Protein 6TRK (pdb70)

Secondary structure (DSSP, 8-state):
-HHHHHHHHHHHHHHHHHHHHHHTTTTS-HHHHHHHHHHHHHHHHHHHHHHHHHH-GGGHHHHHHHHHHHHHHHHHS-GGGHHHHHHHHHHHHHHHHHT-S--SPPP-/-PPPPHHHHHHHHHHHHHHHHHHTTTTS-GGGHHHHHHHHHHHHHHHHHHHHHHH-GGGHHHHHHHHHHHHHHHHTS-GGGHHHHHHHHHHHHHHHHHT-S--SPP-

Sequence (215 aa):
GKATTEEQKLIEDVNASFRAAMMATTAANVPPADKYKTFEAAFTTVSYKRNLADAVSKAPQLVPKLDEVYYNAAYYNAADHAAPEDKYEAFVLHFSEALRRIIIAGTPEVHAVKPGKATTEEEQKKLIEDVNASFRAAMMATTANVPPADKYKTFEAAFTVSYKRRNLADAVSKAPQLVPKKLDEVYNAAYNAADHAAPEDKYEAFVLHFSEALRIIIAGTPEVHAVK

Structure (mmCIF, N/CA/C/O backbone):
data_6TRK
#
_entry.id   6TRK
#
_cell.length_a   47.825
_cell.length_b   73.515
_cell.length_c   76.124
_cell.angle_alpha   90.000
_cell.angle_beta   90.000
_cell.angle_gamma   90.000
#
_symmetry.space_group_name_H-M   'P 2 21 21'
#
loop_
_entity.id
_entity.type
_entity.pdbx_description
1 polymer 'Pollen allergen Phl p 6'
2 non-polymer 'ZINC ION'
3 water water
#
loop_
_atom_site.group_PDB
_atom_site.id
_atom_site.type_symbol
_atom_site.label_atom_id
_atom_site.label_alt_id
_atom_site.label_comp_id
_atom_site.label_asym_id
_atom_site.label_entity_id
_atom_site.label_seq_id
_atom_site.pdbx_PDB_ins_code
_atom_site.Cartn_x
_atom_site.Cartn_y
_atom_site.Cartn_z
_atom_site.occupancy
_atom_site.B_iso_or_equiv
_atom_site.auth_seq_id
_atom_site.auth_comp_id
_atom_site.auth_asym_id
_atom_site.auth_atom_id
_atom_site.pdbx_PDB_model_num
ATOM 1 N N . GLY A 1 1 ? 38.92738 92.65669 16.43174 1.000 38.84335 2 GLY A N 1
ATOM 2 C CA . GLY A 1 1 ? 40.22539 92.09027 16.11849 1.000 47.94665 2 GLY A CA 1
ATOM 3 C C . GLY A 1 1 ? 40.17171 90.57719 16.08076 1.000 85.34982 2 GLY A C 1
ATOM 4 O O . GLY A 1 1 ? 39.13438 90.00190 15.77920 1.000 36.82713 2 GLY A O 1
ATOM 7 N N . LYS A 1 2 ? 41.28750 89.92512 16.41132 1.000 37.07541 3 LYS A N 1
ATOM 8 C CA . LYS A 1 2 ? 41.34082 88.46947 16.31077 1.000 40.44197 3 LYS A CA 1
ATOM 9 C C . LYS A 1 2 ? 40.39259 87.80427 17.30157 1.000 28.57819 3 LYS A C 1
ATOM 10 O O . LYS A 1 2 ? 39.77840 86.77216 16.98491 1.000 33.38881 3 LYS A O 1
ATOM 29 N N . ALA A 1 3 ? 40.23997 88.37881 18.49772 1.000 25.11721 4 ALA A N 1
ATOM 30 C CA . ALA A 1 3 ? 39.39594 87.74496 19.51285 1.000 34.87832 4 ALA A CA 1
ATOM 31 C C . ALA A 1 3 ? 37.93130 87.72166 19.08430 1.000 48.12523 4 ALA A C 1
ATOM 32 O O . ALA A 1 3 ? 37.28012 86.67178 19.11817 1.000 34.69014 4 ALA A O 1
ATOM 39 N N . THR A 1 4 ? 37.39060 88.86993 18.66966 1.000 30.41133 5 THR A N 1
ATOM 40 C CA . THR A 1 4 ? 35.99526 88.90881 18.23024 1.000 27.00967 5 THR A CA 1
ATOM 41 C C . THR A 1 4 ? 35.76388 88.02773 16.99506 1.000 32.70874 5 THR A C 1
ATOM 42 O O . THR A 1 4 ? 34.68271 87.45035 16.83759 1.000 33.90753 5 THR A O 1
ATOM 53 N N . THR A 1 5 ? 36.74360 87.93290 16.09496 1.000 29.28923 6 THR A N 1
ATOM 54 C CA . THR A 1 5 ? 36.57788 87.04522 14.94977 1.000 23.25031 6 THR A CA 1
ATOM 55 C C . THR A 1 5 ? 36.49973 85.59143 15.40640 1.000 30.49688 6 THR A C 1
ATOM 56 O O . THR A 1 5 ? 35.71439 84.79851 14.86363 1.000 27.28462 6 THR A O 1
ATOM 67 N N . GLU A 1 6 ? 37.30892 85.21672 16.39623 1.000 25.92830 7 GLU A N 1
ATOM 68 C CA . GLU A 1 6 ? 37.25348 83.84118 16.88705 1.000 26.24847 7 GLU A CA 1
ATOM 69 C C . GLU A 1 6 ? 35.94560 83.58151 17.64329 1.000 22.69549 7 GLU A C 1
ATOM 70 O O . GLU A 1 6 ? 35.33234 82.51088 17.47353 1.000 23.35908 7 GLU A O 1
ATOM 82 N N . GLU A 1 7 ? 35.50296 84.53948 18.46638 1.000 23.67615 8 GLU A N 1
ATOM 83 C CA . GLU A 1 7 ? 34.21842 84.39699 19.15012 1.000 22.36838 8 GLU A CA 1
ATOM 84 C C . GLU A 1 7 ? 33.08264 84.20108 18.14832 1.000 25.13882 8 GLU A C 1
ATOM 85 O O . GLU A 1 7 ? 32.20912 83.35386 18.34935 1.000 21.87554 8 GLU A O 1
ATOM 97 N N . GLN A 1 8 ? 33.06846 84.97564 17.06744 1.000 22.37986 9 GLN A N 1
ATOM 98 C CA . GLN A 1 8 ? 31.98082 84.84691 16.09591 1.000 19.50028 9 GLN A CA 1
ATOM 99 C C . GLN A 1 8 ? 31.97474 83.47099 15.43674 1.000 18.49960 9 GLN A C 1
ATOM 100 O O . GLN A 1 8 ? 30.89680 82.89129 15.20471 1.000 22.79631 9 GLN A O 1
ATOM 114 N N . LYS A 1 9 ? 33.15874 82.94399 15.09152 1.000 21.37490 10 LYS A N 1
ATOM 115 C CA . LYS A 1 9 ? 33.23321 81.59941 14.53911 1.000 20.87106 10 LYS A CA 1
ATOM 116 C C . LYS A 1 9 ? 32.68498 80.55666 15.51088 1.000 20.43059 10 LYS A C 1
ATOM 117 O O . LYS A 1 9 ? 31.97990 79.63123 15.10734 1.000 22.33711 10 LYS A O 1
ATOM 136 N N . LEU A 1 10 ? 33.03913 80.66972 16.78683 1.000 18.75175 11 LEU A N 1
ATOM 137 C CA . LEU A 1 10 ? 32.53335 79.70721 17.76688 1.000 18.08629 11 LEU A CA 1
ATOM 138 C C . LEU A 1 10 ? 31.02345 79.82676 17.92402 1.000 18.39560 11 LEU A C 1
ATOM 139 O O . LEU A 1 10 ? 30.31797 78.80532 18.00547 1.000 16.42362 11 LEU A O 1
ATOM 155 N N . ILE A 1 11 ? 30.49688 81.05617 17.96254 1.000 17.48525 12 ILE A N 1
ATOM 156 C CA . ILE A 1 11 ? 29.03989 81.22889 18.05484 1.000 15.04091 12 ILE A CA 1
ATOM 157 C C . ILE A 1 11 ? 28.36356 80.59165 16.85341 1.000 17.90424 12 ILE A C 1
ATOM 158 O O . ILE A 1 11 ? 27.34350 79.90643 16.98814 1.000 16.58663 12 ILE A O 1
ATOM 174 N N . GLU A 1 12 ? 28.95127 80.75126 15.66726 1.000 16.04923 13 GLU A N 1
ATOM 175 C CA . GLU A 1 12 ? 28.38368 80.11733 14.48395 1.000 13.84765 13 GLU A CA 1
ATOM 176 C C . GLU A 1 12 ? 28.42138 78.58857 14.58162 1.000 15.71774 13 GLU A C 1
ATOM 177 O O . GLU A 1 12 ? 27.45009 77.92346 14.21158 1.000 17.44020 13 GLU A O 1
ATOM 189 N N . ASP A 1 13 ? 29.53119 78.01671 15.05574 1.000 15.56475 14 ASP A N 1
ATOM 190 C CA . ASP A 1 13 ? 29.60606 76.55894 15.20859 1.000 15.43014 14 ASP A CA 1
ATOM 191 C C . ASP A 1 13 ? 28.60898 76.04773 16.24121 1.000 14.73798 14 ASP A C 1
ATOM 192 O O . ASP A 1 13 ? 27.99339 74.98769 16.05463 1.000 13.71923 14 ASP A O 1
ATOM 201 N N . VAL A 1 14 ? 28.43797 76.77460 17.34191 1.000 17.06120 15 VAL A N 1
ATOM 202 C CA . VAL A 1 14 ? 27.42909 76.37226 18.33187 1.000 11.96733 15 VAL A CA 1
ATOM 203 C C . VAL A 1 14 ? 26.04143 76.34966 17.71571 1.000 13.01737 15 VAL A C 1
ATOM 204 O O . VAL A 1 14 ? 25.25442 75.41779 17.92742 1.000 12.55537 15 VAL A O 1
ATOM 217 N N . ASN A 1 15 ? 25.71950 77.36250 16.90868 1.000 12.47019 16 ASN A N 1
ATOM 218 C CA . ASN A 1 15 ? 24.39828 77.42072 16.29178 1.000 11.22102 16 ASN A CA 1
ATOM 219 C C . ASN A 1 15 ? 24.18557 76.29738 15.28432 1.000 13.11736 16 ASN A C 1
ATOM 220 O O . ASN A 1 15 ? 23.12312 75.67898 15.26338 1.000 13.57019 16 ASN A O 1
ATOM 231 N N . ALA A 1 16 ? 25.19267 75.99071 14.48908 1.000 14.15861 17 ALA A N 1
ATOM 232 C CA . ALA A 1 16 ? 25.06906 74.92665 13.50468 1.000 16.88522 17 ALA A CA 1
ATOM 233 C C . ALA A 1 16 ? 24.86746 73.56962 14.17449 1.000 15.20118 17 ALA A C 1
ATOM 234 O O . ALA A 1 16 ? 24.04664 72.77088 13.71766 1.000 14.05066 17 ALA A O 1
ATOM 241 N N . SER A 1 17 ? 25.60750 73.29991 15.25658 1.000 14.89263 18 SER A N 1
ATOM 242 C CA . SER A 1 17 ? 25.40621 72.03472 15.98429 1.000 12.13518 18 SER A CA 1
ATOM 243 C C . SER A 1 17 ? 24.03078 71.97492 16.63351 1.000 12.78484 18 SER A C 1
ATOM 244 O O . SER A 1 17 ? 23.38794 70.91335 16.67056 1.000 13.55887 18 SER A O 1
ATOM 252 N N . PHE A 1 18 ? 23.57550 73.12103 17.1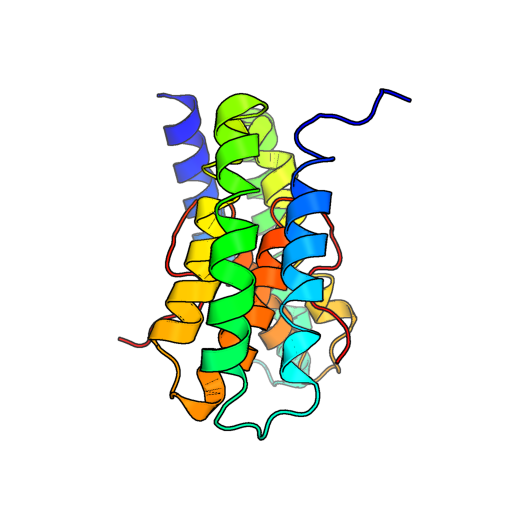8817 1.000 12.54369 19 PHE A N 1
ATOM 253 C CA . PHE A 1 18 ? 22.22495 73.20398 17.73890 1.000 13.39863 19 PHE A CA 1
ATOM 254 C C . PHE A 1 18 ? 21.16828 72.89424 16.67311 1.000 11.97133 19 PHE A C 1
ATOM 255 O O . PHE A 1 18 ? 20.23449 72.13393 16.92087 1.000 12.66558 19 PHE A O 1
ATOM 272 N N . ARG A 1 19 ? 21.31625 73.43507 15.47163 1.000 11.93654 20 ARG A N 1
ATOM 273 C CA . ARG A 1 19 ? 20.35720 73.12165 14.40773 1.000 11.49602 20 ARG A CA 1
ATOM 274 C C . ARG A 1 19 ? 20.39744 71.63871 14.03899 1.000 12.06050 20 ARG A C 1
ATOM 275 O O . ARG A 1 19 ? 19.35655 71.02337 13.78106 1.000 14.08482 20 ARG A O 1
ATOM 296 N N . ALA A 1 20 ? 21.59335 71.04598 14.01674 1.000 12.83588 21 ALA A N 1
ATOM 297 C CA . ALA A 1 20 ? 21.70030 69.59820 13.76138 1.000 13.77649 21 ALA A CA 1
ATOM 298 C C . ALA A 1 20 ? 21.01866 68.79310 14.86198 1.000 15.98995 21 ALA A C 1
ATOM 299 O O . ALA A 1 20 ? 20.33038 67.81570 14.59621 1.000 13.28673 21 ALA A O 1
ATOM 306 N N . ALA A 1 21 ? 21.14347 69.21229 16.11598 1.000 12.27789 22 ALA A N 1
ATOM 307 C CA . ALA A 1 21 ? 20.41545 68.49598 17.15917 1.000 11.80503 22 ALA A CA 1
ATOM 308 C C . ALA A 1 21 ? 18.90516 68.59698 16.98554 1.000 13.83217 22 ALA A C 1
ATOM 309 O O . ALA A 1 21 ? 18.16737 67.62166 17.21495 1.000 15.03824 22 ALA A O 1
ATOM 316 N N A MET A 1 22 ? 18.41109 69.76985 16.60158 0.540 13.32877 23 MET A N 1
ATOM 317 N N B MET A 1 22 ? 18.41125 69.77179 16.59499 0.460 12.77527 23 MET A N 1
ATOM 318 C CA A MET A 1 22 ? 16.98060 69.89146 16.34204 0.540 13.31221 23 MET A CA 1
ATOM 319 C CA B MET A 1 22 ? 16.97932 69.90127 16.34348 0.460 12.87536 23 MET A CA 1
ATOM 320 C C A MET A 1 22 ? 16.54266 68.93196 15.24245 0.540 17.85795 23 MET A C 1
ATOM 321 C C B MET A 1 22 ? 16.52711 68.97181 15.22150 0.460 15.12815 23 MET A C 1
ATOM 322 O O A MET A 1 22 ? 15.46799 68.32677 15.32406 0.540 14.09777 23 MET A O 1
ATOM 323 O O B MET A 1 22 ? 15.41450 68.43292 15.26778 0.460 18.24473 23 MET A O 1
ATOM 350 N N . ALA A 1 23 ? 17.37890 68.76284 14.21583 1.000 14.59536 24 ALA A N 1
ATOM 351 C CA . ALA A 1 23 ? 17.00736 67.88625 13.09793 1.000 16.13135 24 ALA A CA 1
ATOM 352 C C . ALA A 1 23 ? 16.76815 66.44623 13.54424 1.000 17.33152 24 ALA A C 1
ATOM 353 O O . ALA A 1 23 ? 15.98740 65.72765 12.91247 1.000 16.36505 24 ALA A O 1
ATOM 361 N N . THR A 1 24 ? 17.39231 66.01879 14.64543 1.000 15.25260 25 THR A N 1
ATOM 362 C CA . THR A 1 24 ? 17.20977 64.64094 15.08437 1.000 16.21613 25 THR A CA 1
ATOM 363 C C . THR A 1 24 ? 15.81051 64.36120 15.61956 1.000 21.14171 25 THR A C 1
ATOM 364 O O . THR A 1 24 ? 15.45652 63.18616 15.79331 1.000 18.32105 25 THR A O 1
ATOM 375 N N . THR A 1 25 ? 14.99463 65.38242 15.87231 1.000 14.96455 26 THR A N 1
ATOM 376 C CA . THR A 1 25 ? 13.63235 65.19597 16.32702 1.000 16.43979 26 THR A CA 1
ATOM 377 C C . THR A 1 25 ? 12.61396 65.06409 15.18565 1.000 18.33298 26 THR A C 1
ATOM 378 O O . THR A 1 25 ? 11.42040 64.90939 15.46821 1.000 22.97318 26 THR A O 1
ATOM 389 N N A ALA A 1 26 ? 13.01081 65.03139 13.91202 0.580 28.81863 27 ALA A N 1
ATOM 390 N N B ALA A 1 26 ? 13.08337 65.21119 13.94426 0.420 10.33205 27 ALA A N 1
ATOM 391 C CA A ALA A 1 26 ? 12.04422 65.20496 12.81704 0.580 22.27213 27 ALA A CA 1
ATOM 392 C CA B ALA A 1 26 ? 12.35632 64.89544 12.73180 0.420 65.52070 27 ALA A CA 1
ATOM 393 C C A ALA A 1 26 ? 10.87964 64.19413 12.82682 0.580 24.08150 27 ALA A C 1
ATOM 394 C C B ALA A 1 26 ? 12.21902 63.38478 12.62924 0.420 13.51468 27 ALA A C 1
ATOM 395 O O A ALA A 1 26 ? 9.74375 64.54296 12.49486 0.580 25.02573 27 ALA A O 1
ATOM 396 O O B ALA A 1 26 ? 13.12828 62.65353 12.23196 0.420 52.73073 27 ALA A O 1
ATOM 408 N N . ASN A 1 27 ? 11.12759 62.96049 13.20599 1.000 29.98019 28 ASN A N 1
ATOM 409 C CA . ASN A 1 27 ? 10.23507 61.82712 12.92924 1.000 29.24219 28 ASN A CA 1
ATOM 410 C C . ASN A 1 27 ? 10.18566 61.07033 14.24966 1.000 27.09579 28 ASN A C 1
ATOM 411 O O . ASN A 1 27 ? 9.94936 59.85970 14.28773 1.000 28.58172 28 ASN A O 1
ATOM 421 N N . VAL A 1 28 ? 10.36714 61.81301 15.33268 1.000 20.08460 29 VAL A N 1
ATOM 422 C CA . VAL A 1 28 ? 10.33261 61.32324 16.70124 1.000 32.22785 29 VAL A CA 1
ATOM 423 C C . VAL A 1 28 ? 8.98079 61.72716 17.25961 1.000 17.78785 29 VAL A C 1
ATOM 424 O O . VAL A 1 28 ? 8.56188 62.88130 17.05846 1.000 18.80292 29 VAL A O 1
ATOM 437 N N . PRO A 1 29 ? 8.28870 60.83733 17.98120 1.000 20.40499 30 PRO A N 1
ATOM 438 C CA . PRO A 1 29 ? 7.02933 61.23485 18.61147 1.000 24.75351 30 PRO A CA 1
ATOM 439 C C . PRO A 1 29 ? 7.23255 62.39957 19.55861 1.000 25.48992 30 PRO A C 1
ATOM 440 O O . PRO A 1 29 ? 8.29804 62.53991 20.18952 1.000 21.54704 30 PRO A O 1
ATOM 451 N N . PRO A 1 30 ? 6.21730 63.25033 19.71265 1.000 21.42861 31 PRO A N 1
ATOM 452 C CA . PRO A 1 30 ? 6.36211 64.42824 20.57986 1.000 21.75657 31 PRO A CA 1
ATOM 453 C C . PRO A 1 30 ? 6.92143 64.13240 21.96292 1.000 23.06193 31 PRO A C 1
ATOM 454 O O . PRO A 1 30 ? 7.76276 64.90057 22.46889 1.000 23.31040 31 PRO A O 1
ATOM 465 N N . ALA A 1 31 ? 6.50771 63.03384 22.58569 1.000 21.81395 32 ALA A N 1
ATOM 466 C CA . ALA A 1 31 ? 6.96073 62.78867 23.95185 1.000 18.42097 32 ALA A CA 1
ATOM 467 C C . ALA A 1 31 ? 8.43284 62.39854 24.02291 1.000 23.37787 32 ALA A C 1
ATOM 468 O O . ALA A 1 31 ? 9.01329 62.41223 25.12148 1.000 22.47658 32 ALA A O 1
ATOM 475 N N . ASP A 1 32 ? 9.04054 62.02238 22.89490 1.000 18.32436 33 ASP A N 1
ATOM 476 C CA . ASP A 1 32 ? 10.44478 61.64160 22.88098 1.000 18.36722 33 ASP A CA 1
ATOM 477 C C . ASP A 1 32 ? 11.34627 62.71721 22.30419 1.000 18.77498 33 ASP A C 1
ATOM 478 O O . ASP A 1 32 ? 12.56721 62.55806 22.33614 1.000 18.17631 33 ASP A O 1
ATOM 487 N N . LYS A 1 33 ? 10.78901 63.82923 21.81056 1.000 17.03094 34 LYS A N 1
ATOM 488 C CA . LYS A 1 33 ? 11.62201 64.81901 21.12978 1.000 17.50769 34 LYS A CA 1
ATOM 489 C C . LYS A 1 33 ? 12.66672 65.43416 22.05904 1.000 17.03758 34 LYS A C 1
ATOM 490 O O . LYS A 1 33 ? 13.83895 65.58200 21.68597 1.000 16.50928 34 LYS A O 1
ATOM 509 N N . TYR A 1 34 ? 12.27099 65.83007 23.27273 1.000 16.90247 35 TYR A N 1
ATOM 510 C CA . TYR A 1 34 ? 13.24702 66.52990 24.09642 1.000 15.49955 35 TYR A CA 1
ATOM 511 C C . TYR A 1 34 ? 14.42291 65.62743 24.46685 1.000 15.65781 35 TYR A C 1
ATOM 512 O O . TYR A 1 34 ? 15.58923 66.06279 24.40232 1.000 14.65059 35 TYR A O 1
ATOM 530 N N . LYS A 1 35 ? 14.14430 64.37523 24.86266 1.000 15.50656 36 LYS A N 1
ATOM 531 C CA . LYS A 1 35 ? 15.21800 63.46017 25.24101 1.000 17.93412 36 LYS A CA 1
ATOM 532 C C . LYS A 1 35 ? 16.14538 63.17732 24.07100 1.000 18.10100 36 LYS A C 1
ATOM 533 O O . LYS A 1 35 ? 17.36576 63.08221 24.24897 1.000 15.33565 36 LYS A O 1
ATOM 552 N N . THR A 1 36 ? 15.57776 63.04257 22.86183 1.000 16.30444 37 THR A N 1
ATOM 553 C CA . THR A 1 36 ? 16.37500 62.81992 21.66030 1.000 14.74705 37 THR A CA 1
ATOM 554 C C . THR A 1 36 ? 17.23937 64.03156 21.34618 1.000 14.82387 37 THR A C 1
ATOM 555 O O . THR A 1 36 ? 18.45267 63.90864 21.10547 1.000 13.19899 37 THR A O 1
ATOM 567 N N . PHE A 1 37 ? 16.62963 65.21783 21.35822 1.000 14.77885 38 PHE A N 1
ATOM 568 C CA . PHE A 1 37 ? 17.36901 66.44858 21.09699 1.000 13.81587 38 PHE A CA 1
ATOM 569 C C . PHE A 1 37 ? 18.50332 66.62868 22.10432 1.000 11.32073 38 PHE A C 1
ATOM 570 O O . PHE A 1 37 ? 19.64658 66.95334 21.74709 1.000 13.92887 38 PHE A O 1
ATOM 587 N N . GLU A 1 38 ? 18.18932 66.43750 23.38036 1.000 12.98061 39 GLU A N 1
ATOM 588 C CA . GLU A 1 38 ? 19.15697 66.70530 24.42515 1.000 16.15369 39 GLU A CA 1
ATOM 589 C C . GLU A 1 38 ? 20.36568 65.78801 24.31513 1.000 14.10063 39 GLU A C 1
ATOM 590 O O . GLU A 1 38 ? 21.50741 66.22701 24.51963 1.000 15.31993 39 GLU A O 1
ATOM 602 N N . ALA A 1 39 ? 20.14300 64.51581 23.98061 1.000 14.96568 40 ALA A N 1
ATOM 603 C CA . ALA A 1 39 ? 21.25670 63.59209 23.80203 1.000 16.98951 40 ALA A CA 1
ATOM 604 C C . ALA A 1 39 ? 22.13449 63.98701 22.62463 1.000 18.69506 40 ALA A C 1
ATOM 605 O O . ALA A 1 39 ? 23.36607 63.88959 22.70020 1.000 18.64635 40 ALA A O 1
ATOM 612 N N . ALA A 1 40 ? 21.52671 64.43628 21.53763 1.000 17.15648 41 ALA A N 1
ATOM 613 C CA . ALA A 1 40 ? 22.31479 64.87188 20.39790 1.000 13.83934 41 ALA A CA 1
ATOM 614 C C . ALA A 1 40 ? 23.00663 66.19238 20.68368 1.000 16.15630 41 ALA A C 1
ATOM 615 O O . ALA A 1 40 ? 24.17599 66.39134 20.31258 1.000 15.03217 41 ALA A O 1
ATOM 622 N N . PHE A 1 41 ? 22.30403 67.10429 21.35923 1.000 12.09038 42 PHE A N 1
ATOM 623 C CA . PHE A 1 41 ? 22.83218 68.41945 21.64238 1.000 13.45704 42 PHE A CA 1
ATOM 624 C C . PHE A 1 41 ? 24.03615 68.33959 22.55776 1.000 13.43952 42 PHE A C 1
ATOM 625 O O . PHE A 1 41 ? 25.03335 69.02934 22.34503 1.000 14.47607 42 PHE A O 1
ATOM 642 N N A THR A 1 42 ? 23.98123 67.48486 23.58338 0.510 13.08163 43 THR A N 1
ATOM 643 N N B THR A 1 42 ? 23.96090 67.49200 23.58450 0.490 12.99855 43 THR A N 1
ATOM 644 C CA A THR A 1 42 ? 25.06067 67.50714 24.57888 0.510 10.04832 43 THR A CA 1
ATOM 645 C CA B THR A 1 42 ? 25.03872 67.44641 24.57001 0.490 24.44537 43 THR A CA 1
ATOM 646 C C A THR A 1 42 ? 26.39114 67.04264 23.97968 0.510 5.32677 43 THR A C 1
ATOM 647 C C B THR A 1 42 ? 26.36979 67.08143 23.93064 0.490 40.37984 43 THR A C 1
ATOM 648 O O A THR A 1 42 ? 27.44523 67.57865 24.33740 0.510 29.10148 43 THR A O 1
ATOM 649 O O B THR A 1 42 ? 27.39842 67.70221 24.23210 0.490 11.41964 43 THR A O 1
ATOM 670 N N . VAL A 1 43 ? 26.36563 66.07879 23.04902 1.000 14.01414 44 VAL A N 1
ATOM 671 C CA . VAL A 1 43 ? 27.61149 65.60669 22.42927 1.000 17.26025 44 VAL A CA 1
ATOM 672 C C . VAL A 1 43 ? 28.29771 66.73636 21.67289 1.000 17.85821 44 VAL A C 1
ATOM 673 O O . VAL A 1 43 ? 29.48300 66.99850 21.85359 1.000 17.11767 44 VAL A O 1
ATOM 687 N N . SER A 1 44 ? 27.57110 67.38485 20.76271 1.000 15.07134 45 SER A N 1
ATOM 688 C CA . SER A 1 44 ? 28.22989 68.37890 19.92941 1.000 13.37424 45 SER A CA 1
ATOM 689 C C . SER A 1 44 ? 28.51121 69.67947 20.67820 1.000 17.98119 45 SER A C 1
ATOM 690 O O . SER A 1 44 ? 29.54992 70.31089 20.43499 1.000 16.56490 45 SER A O 1
ATOM 698 N N . TYR A 1 45 ? 27.63365 70.06524 21.62127 1.000 13.34044 46 TYR A N 1
ATOM 699 C CA . TYR A 1 45 ? 27.86374 71.28590 22.37704 1.000 16.59604 46 TYR A CA 1
ATOM 700 C C . TYR A 1 45 ? 29.13169 71.17552 23.21327 1.000 17.12142 46 TYR A C 1
ATOM 701 O O . TYR A 1 45 ? 29.92278 72.11862 23.26831 1.000 16.94032 46 TYR A O 1
ATOM 719 N N . LYS A 1 46 ? 29.33667 70.02038 23.86921 1.000 16.61830 47 LYS A N 1
ATOM 720 C CA . LYS A 1 46 ? 30.54311 69.84378 24.68503 1.000 20.40180 47 LYS A CA 1
ATOM 721 C C . LYS A 1 46 ? 31.80946 69.97212 23.84665 1.000 18.88395 47 LYS A C 1
ATOM 722 O O . LYS A 1 46 ? 32.80334 70.56662 24.29583 1.000 17.36201 47 LYS A O 1
ATOM 741 N N . ARG A 1 47 ? 31.77739 69.49808 22.60470 1.000 17.80762 48 ARG A N 1
ATOM 742 C CA . ARG A 1 47 ? 32.95033 69.67611 21.75317 1.000 16.20871 48 ARG A CA 1
ATOM 743 C C . ARG A 1 47 ? 33.14803 71.15339 21.42108 1.000 17.36614 48 ARG A C 1
ATOM 744 O O . ARG A 1 47 ? 34.28097 71.64457 21.46532 1.000 18.56627 48 ARG A O 1
ATOM 765 N N . ASN A 1 48 ? 32.05525 71.87975 21.11697 1.000 15.82115 49 ASN A N 1
ATOM 766 C CA . ASN A 1 48 ? 32.18445 73.29944 20.81247 1.000 15.71243 49 ASN A CA 1
ATOM 767 C C . ASN A 1 48 ? 32.66611 74.09319 22.02452 1.000 16.93305 49 ASN A C 1
ATOM 768 O O . ASN A 1 48 ? 33.46852 75.02096 21.88246 1.000 16.89193 49 ASN A O 1
ATOM 779 N N . LEU A 1 49 ? 32.17530 73.75032 23.21689 1.000 15.19318 50 LEU A N 1
ATOM 780 C CA . LEU A 1 49 ? 32.58125 74.44960 24.42484 1.000 15.15334 50 LEU A CA 1
ATOM 781 C C . LEU A 1 49 ? 34.06292 74.24658 24.71065 1.000 17.27932 50 LEU A C 1
ATOM 782 O O . LEU A 1 49 ? 34.76211 75.19014 25.08821 1.000 20.60763 50 LEU A O 1
ATOM 798 N N . ALA A 1 50 ? 34.57384 73.04346 24.47336 1.000 19.06649 51 ALA A N 1
ATOM 799 C CA . ALA A 1 50 ? 36.00324 72.83061 24.68465 1.000 19.94797 51 ALA A CA 1
ATOM 800 C C . ALA A 1 50 ? 36.83876 73.60112 23.67071 1.000 21.37648 51 ALA A C 1
ATOM 801 O O . ALA A 1 50 ? 37.93723 74.06733 24.00649 1.000 20.47932 51 ALA A O 1
ATOM 808 N N . ASP A 1 51 ? 36.35983 73.75835 22.43704 1.000 21.69707 52 ASP A N 1
ATOM 809 C CA . ASP A 1 51 ? 37.05445 74.65281 21.51383 1.000 20.14686 52 ASP A CA 1
ATOM 810 C C . ASP A 1 51 ? 37.08653 76.08646 22.03434 1.000 23.87513 52 ASP A C 1
ATOM 811 O O . ASP A 1 51 ? 38.10014 76.78031 21.89130 1.000 23.99741 52 ASP A O 1
ATOM 820 N N . ALA A 1 52 ? 35.97840 76.55810 22.61740 1.000 17.86244 53 ALA A N 1
ATOM 821 C CA . ALA A 1 52 ? 35.97106 77.90040 23.18743 1.000 19.15454 53 ALA A CA 1
ATOM 822 C C . ALA A 1 52 ? 36.95326 78.02528 24.34557 1.000 24.32910 53 ALA A C 1
ATOM 823 O O . ALA A 1 52 ? 37.63036 79.05328 24.48372 1.000 22.73458 53 ALA A O 1
ATOM 830 N N . VAL A 1 53 ? 36.97969 77.02960 25.23765 1.000 21.61001 54 VAL A N 1
ATOM 831 C CA . VAL A 1 53 ? 37.95562 77.04996 26.32643 1.000 22.53840 54 VAL A CA 1
ATOM 832 C C . VAL A 1 53 ? 39.35821 77.22422 25.75379 1.000 23.82443 54 VAL A C 1
ATOM 833 O O . VAL A 1 53 ? 40.16557 78.02497 26.26153 1.000 27.21321 54 VAL A O 1
ATOM 846 N N . SER A 1 54 ? 39.65602 76.50714 24.66860 1.000 24.46832 55 SER A N 1
ATOM 847 C CA . SER A 1 54 ? 40.98926 76.57877 24.06545 1.000 25.39695 55 SER A CA 1
ATOM 848 C C . SER A 1 54 ? 41.24476 77.92545 23.37842 1.000 31.73762 55 SER A C 1
ATOM 849 O O . SER A 1 54 ? 42.26948 78.57194 23.63414 1.000 33.12864 55 SER A O 1
ATOM 857 N N . LYS A 1 55 ? 40.31791 78.37280 22.52376 1.000 26.18968 56 LYS A N 1
ATOM 858 C CA . LYS A 1 55 ? 40.55322 79.48504 21.60951 1.000 25.63130 56 LYS A CA 1
ATOM 859 C C . LYS A 1 55 ? 39.98441 80.83034 22.05531 1.000 28.19529 56 LYS A C 1
ATOM 860 O O . LYS A 1 55 ? 40.40887 81.86017 21.52967 1.000 29.77038 56 LYS A O 1
ATOM 879 N N . ALA A 1 56 ? 39.00109 80.85824 22.95947 1.000 25.90993 57 ALA A N 1
ATOM 880 C CA . ALA A 1 56 ? 38.36746 82.12041 23.32210 1.000 21.60685 57 ALA A CA 1
ATOM 881 C C . ALA A 1 56 ? 37.72761 81.98932 24.69111 1.000 25.90966 57 ALA A C 1
ATOM 882 O O . ALA A 1 56 ? 36.49598 82.07364 24.83151 1.000 23.88385 57 ALA A O 1
ATOM 889 N N . PRO A 1 57 ? 38.53172 81.76981 25.72391 1.000 24.26902 58 PRO A N 1
ATOM 890 C CA . PRO A 1 57 ? 37.96421 81.48474 27.04353 1.000 26.11903 58 PRO A CA 1
ATOM 891 C C . PRO A 1 57 ? 37.08788 82.59264 27.58965 1.000 29.75430 58 PRO A C 1
ATOM 892 O O . PRO A 1 57 ? 36.25116 82.30968 28.45239 1.000 25.04015 58 PRO A O 1
ATOM 903 N N . GLN A 1 58 ? 37.23265 83.83492 27.10552 1.000 26.90795 59 GLN A N 1
ATOM 904 C CA . GLN A 1 58 ? 36.35696 84.91503 27.52994 1.000 26.60526 59 GLN A CA 1
ATOM 905 C C . GLN A 1 58 ? 34.90923 84.68261 27.11413 1.000 25.53160 59 GLN A C 1
ATOM 906 O O . GLN A 1 58 ? 33.99561 85.27048 27.69617 1.000 25.90051 59 GLN A O 1
ATOM 920 N N . LEU A 1 59 ? 34.67850 83.84967 26.10130 1.000 21.10597 60 LEU A N 1
ATOM 921 C CA . LEU A 1 59 ? 33.31819 83.55798 25.65609 1.000 20.65928 60 LEU A CA 1
ATOM 922 C C . LEU A 1 59 ? 32.63192 82.52227 26.53588 1.000 19.62854 60 LEU A C 1
ATOM 923 O O . LEU A 1 59 ? 31.40453 82.39835 26.49966 1.000 18.08471 60 LEU A O 1
ATOM 939 N N . VAL A 1 60 ? 33.40351 81.74231 27.30478 1.000 17.82989 61 VAL A N 1
ATOM 940 C CA . VAL A 1 60 ? 32.82299 80.59008 27.99870 1.000 18.35756 61 VAL A CA 1
ATOM 941 C C . VAL A 1 60 ? 31.70751 80.99044 28.96115 1.000 15.87170 61 VAL A C 1
ATOM 942 O O . VAL A 1 60 ? 30.66811 80.30857 28.98140 1.000 18.26111 61 VAL A O 1
ATOM 955 N N . PRO A 1 61 ? 31.85762 82.02263 29.80265 1.000 19.34653 62 PRO A N 1
ATOM 956 C CA . PRO A 1 61 ? 30.74591 82.38116 30.70388 1.000 18.17552 62 PRO A CA 1
ATOM 957 C C . PRO A 1 61 ? 29.49440 82.79709 29.97287 1.000 17.47297 62 PRO A C 1
ATOM 958 O O . PRO A 1 61 ? 28.38148 82.60995 30.49560 1.000 17.54132 62 PRO A O 1
ATOM 969 N N . LYS A 1 62 ? 29.65109 83.39577 28.78438 1.000 16.11767 63 LYS A N 1
ATOM 970 C CA . LYS A 1 62 ? 28.47805 83.76638 27.98921 1.000 15.18757 63 LYS A CA 1
ATOM 971 C C . LYS A 1 62 ? 27.79179 82.51542 27.42614 1.000 11.80871 63 LYS A C 1
ATOM 972 O O . LYS A 1 62 ? 26.56513 82.40405 27.49503 1.000 14.72817 63 LYS A O 1
ATOM 991 N N . LEU A 1 63 ? 28.57259 81.57192 26.88457 1.000 13.71890 64 LEU A N 1
ATOM 992 C CA . LEU A 1 63 ? 27.99224 80.31802 26.43094 1.000 14.28035 64 LEU A CA 1
ATOM 993 C C . LEU A 1 63 ? 27.33906 79.57436 27.58414 1.000 14.34739 64 LEU A C 1
ATOM 994 O O . LEU A 1 63 ? 26.21773 79.05550 27.42770 1.000 14.37398 64 LEU A O 1
ATOM 1010 N N . ASP A 1 64 ? 27.98572 79.54396 28.76892 1.000 13.41550 65 ASP A N 1
ATOM 1011 C CA . ASP A 1 64 ? 27.36652 78.89792 29.92991 1.000 16.51981 65 ASP A CA 1
ATOM 1012 C C . ASP A 1 64 ? 25.96844 79.49042 30.20861 1.000 13.48875 65 ASP A C 1
ATOM 1013 O O . ASP A 1 64 ? 25.02263 78.75975 30.52106 1.000 14.27593 65 ASP A O 1
ATOM 1022 N N . GLU A 1 65 ? 25.83540 80.82592 30.11356 1.000 12.07678 66 GLU A N 1
ATOM 1023 C CA . GLU A 1 65 ? 24.55351 81.46555 30.36352 1.000 13.21502 66 GLU A CA 1
ATOM 1024 C C . GLU A 1 65 ? 23.49253 81.07769 29.33147 1.000 11.60476 66 GLU A C 1
ATOM 1025 O O . GLU A 1 65 ? 22.30774 80.92057 29.66854 1.000 13.40543 66 GLU A O 1
ATOM 1037 N N . VAL A 1 66 ? 23.87609 80.99454 28.05242 1.000 11.80960 67 VAL A N 1
ATOM 1038 C CA . VAL A 1 66 ? 22.93919 80.56304 27.01166 1.000 11.36435 67 VAL A CA 1
ATOM 1039 C C . VAL A 1 66 ? 22.43258 79.15248 27.31927 1.000 12.28308 67 VAL A C 1
ATOM 1040 O O . VAL A 1 66 ? 21.22342 78.87493 27.26384 1.000 11.62901 67 VAL A O 1
ATOM 1053 N N A TYR A 1 67 ? 23.35052 78.23665 27.63595 0.520 13.95520 68 TYR A N 1
ATOM 1054 N N B TYR A 1 67 ? 23.37778 78.24074 27.59887 0.480 11.44509 68 TYR A N 1
ATOM 1055 C CA A TYR A 1 67 ? 22.93243 76.87241 27.94553 0.520 13.80584 68 TYR A CA 1
ATOM 1056 C CA B TYR A 1 67 ? 23.10989 76.85993 28.01583 0.480 15.15003 68 TYR A CA 1
ATOM 1057 C C A TYR A 1 67 ? 22.04990 76.85164 29.18850 0.520 11.68146 68 TYR A C 1
ATOM 1058 C C B TYR A 1 67 ? 22.14666 76.81245 29.19153 0.480 9.34149 68 TYR A C 1
ATOM 1059 O O A TYR A 1 67 ? 20.98749 76.22171 29.19335 0.520 19.13861 68 TYR A O 1
ATOM 1060 O O B TYR A 1 67 ? 21.11498 76.13507 29.13574 0.480 6.55676 68 TYR A O 1
ATOM 1095 N N . ASN A 1 68 ? 22.46246 77.56499 30.24583 1.000 13.72107 69 ASN A N 1
ATOM 1096 C CA . ASN A 1 68 ? 21.64798 77.56953 31.45320 1.000 14.99452 69 ASN A CA 1
ATOM 1097 C C . ASN A 1 68 ? 20.26255 78.13337 31.18032 1.000 10.17035 69 ASN A C 1
ATOM 1098 O O . ASN A 1 68 ? 19.25296 77.62880 31.69293 1.000 12.46897 69 ASN A O 1
ATOM 1110 N N . ALA A 1 69 ? 20.18879 79.21108 30.41758 1.000 12.93490 70 ALA A N 1
ATOM 1111 C CA . ALA A 1 69 ? 18.87533 79.77735 30.10878 1.000 12.49097 70 ALA A CA 1
ATOM 1112 C C . ALA A 1 69 ? 17.95861 78.72087 29.49346 1.000 12.65259 70 ALA A C 1
ATOM 1113 O O . ALA A 1 69 ? 16.77614 78.58871 29.85020 1.000 11.84148 70 ALA A O 1
ATOM 1120 N N . ALA A 1 70 ? 18.50386 77.97742 28.52857 1.000 9.90636 71 ALA A N 1
ATOM 1121 C CA . ALA A 1 70 ? 17.72704 76.97672 27.81432 1.000 12.77847 71 ALA A CA 1
ATOM 1122 C C . ALA A 1 70 ? 17.41147 75.75120 28.66646 1.000 11.42601 71 ALA A C 1
ATOM 1123 O O . ALA A 1 70 ? 16.26460 75.29618 28.69299 1.000 11.02434 71 ALA A O 1
ATOM 1130 N N . TYR A 1 71 ? 18.42176 75.19704 29.34631 0.930 12.60615 72 TYR A N 1
ATOM 1131 C CA A TYR A 1 71 ? 18.20681 74.02369 30.17682 0.500 11.68939 72 TYR A CA 1
ATOM 1132 C CA B TYR A 1 71 ? 18.21032 74.01781 30.17791 0.500 11.11376 72 TYR A CA 1
ATOM 1133 C C . TYR A 1 71 ? 17.22598 74.32531 31.29780 0.890 8.82924 72 TYR A C 1
ATOM 1134 O O . TYR A 1 71 ? 16.33037 73.52745 31.58673 1.000 13.03899 72 TYR A O 1
ATOM 1167 N N . ASN A 1 72 ? 17.33220 75.52893 31.89083 1.000 12.71655 73 ASN A N 1
ATOM 1168 C CA . ASN A 1 72 ? 16.44642 75.83244 33.00122 1.000 12.51159 73 ASN A CA 1
ATOM 1169 C C . ASN A 1 72 ? 15.01768 76.08119 32.53005 1.000 12.97549 73 ASN A C 1
ATOM 1170 O O . ASN A 1 72 ? 14.06119 75.68362 33.20450 1.000 12.71796 73 ASN A O 1
ATOM 1181 N N . ALA A 1 73 ? 14.82699 76.71875 31.36190 1.000 12.844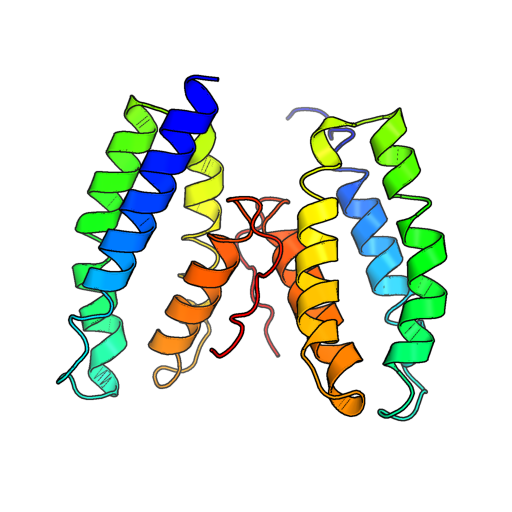28 74 ALA A N 1
ATOM 1182 C CA . ALA A 1 73 ? 13.46735 76.88356 30.86114 1.000 11.97917 74 ALA A CA 1
ATOM 1183 C C . ALA A 1 73 ? 12.83093 75.52523 30.58735 1.000 11.55861 74 ALA A C 1
ATOM 1184 O O . ALA A 1 73 ? 11.65833 75.30122 30.91737 1.000 13.15875 74 ALA A O 1
ATOM 1191 N N . ALA A 1 74 ? 13.60051 74.60137 30.00533 1.000 13.68829 75 ALA A N 1
ATOM 1192 C CA . ALA A 1 74 ? 13.09065 73.25984 29.75859 1.000 14.62260 75 ALA A CA 1
ATOM 1193 C C . ALA A 1 74 ? 12.83311 72.51363 31.06272 1.000 13.64200 75 ALA A C 1
ATOM 1194 O O . ALA A 1 74 ? 11.82843 71.81044 31.17879 1.000 13.35718 75 ALA A O 1
ATOM 1201 N N . ASP A 1 75 ? 13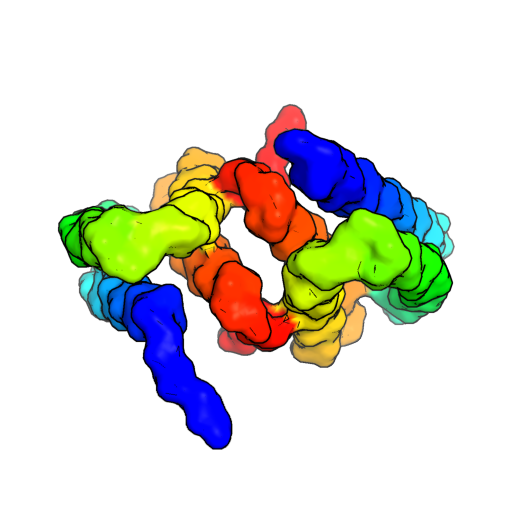.70344 72.69566 32.05542 1.000 12.96633 76 ASP A N 1
ATOM 1202 C CA . ASP A 1 75 ? 13.56353 72.01479 33.34306 1.000 13.58557 76 ASP A CA 1
ATOM 1203 C C . ASP A 1 75 ? 12.21482 72.31312 33.98913 1.000 14.00090 76 ASP A C 1
ATOM 1204 O O . ASP A 1 75 ? 11.55666 71.39892 34.50639 1.000 16.49707 76 ASP A O 1
ATOM 1213 N N . HIS A 1 76 ? 11.77147 73.57361 33.93636 1.000 14.01210 77 HIS A N 1
ATOM 1214 C CA . HIS A 1 76 ? 10.52009 73.98138 34.56527 1.000 16.16965 77 HIS A CA 1
ATOM 1215 C C . HIS A 1 76 ? 9.29164 73.77717 33.69300 1.000 15.86745 77 HIS A C 1
ATOM 1216 O O . HIS A 1 76 ? 8.17896 73.76474 34.22321 1.000 21.45557 77 HIS A O 1
ATOM 1230 N N . ALA A 1 77 ? 9.45685 73.54406 32.39567 1.000 14.55250 78 ALA A N 1
ATOM 1231 C CA . ALA A 1 77 ? 8.33241 73.32269 31.50228 1.000 15.41517 78 ALA A CA 1
ATOM 1232 C C . ALA A 1 77 ? 7.68352 71.95719 31.72838 1.000 17.66186 78 ALA A C 1
ATOM 1233 O O . ALA A 1 77 ? 8.34391 70.98475 32.10365 1.000 18.52350 78 ALA A O 1
ATOM 1240 N N . ALA A 1 78 ? 6.36865 71.88998 31.49672 1.000 22.57511 79 ALA A N 1
ATOM 1241 C CA . ALA A 1 78 ? 5.68755 70.60319 31.44999 1.000 25.46705 79 ALA A CA 1
ATOM 1242 C C . ALA A 1 78 ? 6.28225 69.74988 30.33352 1.000 23.12154 79 ALA A C 1
ATOM 1243 O O . ALA A 1 78 ? 6.76486 70.28680 29.34559 1.000 19.31656 79 ALA A O 1
ATOM 1250 N N . PRO A 1 79 ? 6.26093 68.41690 30.47826 1.000 20.12722 80 PRO A N 1
ATOM 1251 C CA . PRO A 1 79 ? 6.93404 67.55068 29.50030 1.000 18.96495 80 PRO A CA 1
ATOM 1252 C C . PRO A 1 79 ? 6.61999 67.88354 28.05165 1.000 20.23542 80 PRO A C 1
ATOM 1253 O O . PRO A 1 79 ? 7.52993 67.90052 27.21589 1.000 19.24835 80 PRO A O 1
ATOM 1264 N N . GLU A 1 80 ? 5.34364 68.15172 27.73520 1.000 22.13948 81 GLU A N 1
ATOM 1265 C CA . GLU A 1 80 ? 4.94992 68.44186 26.36101 1.000 21.60553 81 GLU A CA 1
ATOM 1266 C C . GLU A 1 80 ? 5.51022 69.75344 25.83201 1.000 22.31330 81 GLU A C 1
ATOM 1267 O O . GLU A 1 80 ? 5.47518 69.97517 24.60953 1.000 20.47366 81 GLU A O 1
ATOM 1279 N N . ASP A 1 81 ? 6.07313 70.59142 26.70744 1.000 22.09576 82 ASP A N 1
ATOM 1280 C CA . ASP A 1 81 ? 6.55095 71.92700 26.35492 1.000 21.15832 82 ASP A CA 1
ATOM 1281 C C . ASP A 1 81 ? 8.06257 72.06041 26.42673 1.000 15.58467 82 ASP A C 1
ATOM 1282 O O . ASP A 1 81 ? 8.60436 73.12746 26.06094 1.000 16.71103 82 ASP A O 1
ATOM 1291 N N . LYS A 1 82 ? 8.76102 71.02290 26.90091 1.000 15.38980 83 LYS A N 1
ATOM 1292 C CA . LYS A 1 82 ? 10.18439 71.14777 27.19073 1.000 12.42166 83 LYS A CA 1
ATOM 1293 C C . LYS A 1 82 ? 11.01210 71.41074 25.93786 1.000 14.29630 83 LYS A C 1
ATOM 1294 O O . LYS A 1 82 ? 11.94050 72.23010 25.96329 1.000 12.53899 83 LYS A O 1
ATOM 1313 N N . TYR A 1 83 ? 10.71649 70.71677 24.83142 1.000 13.42281 84 TYR A N 1
ATOM 1314 C CA . TYR A 1 83 ? 11.56530 70.88260 23.66042 1.000 12.40964 84 TYR A CA 1
ATOM 1315 C C . TYR A 1 83 ? 11.46992 72.30245 23.12215 1.000 13.13960 84 TYR A C 1
ATOM 1316 O O . TYR A 1 83 ? 12.48616 72.96710 22.90291 1.000 12.78657 84 TYR A O 1
ATOM 1334 N N . GLU A 1 84 ? 10.25135 72.80390 22.95142 1.000 14.01613 85 GLU A N 1
ATOM 1335 C CA . GLU A 1 84 ? 10.14067 74.17612 22.44319 1.000 16.88000 85 GLU A CA 1
ATOM 1336 C C . GLU A 1 84 ? 10.66552 75.20444 23.44079 1.000 13.79221 85 GLU A C 1
ATOM 1337 O O . GLU A 1 84 ? 11.25244 76.20562 23.01958 1.000 14.92918 85 GLU A O 1
ATOM 1349 N N . ALA A 1 85 ? 10.55438 74.94120 24.74927 1.000 12.78773 86 ALA A N 1
ATOM 1350 C CA . ALA A 1 85 ? 11.12357 75.86396 25.72461 1.000 12.42904 86 ALA A CA 1
ATOM 1351 C C . ALA A 1 85 ? 12.63661 75.94299 25.59802 1.000 15.58355 86 ALA A C 1
ATOM 1352 O O . ALA A 1 85 ? 13.21795 77.02870 25.66841 1.000 14.70792 86 ALA A O 1
ATOM 1359 N N . PHE A 1 86 ? 13.30119 74.79362 25.41874 1.000 12.00802 87 PHE A N 1
ATOM 1360 C CA . PHE A 1 86 ? 14.73956 74.83482 25.20922 1.000 11.81935 87 PHE A CA 1
ATOM 1361 C C . PHE A 1 86 ? 15.11481 75.62523 23.95470 1.000 11.52694 87 PHE A C 1
ATOM 1362 O O . PHE A 1 86 ? 15.98714 76.52197 23.99775 1.000 10.76968 87 PHE A O 1
ATOM 1379 N N . VAL A 1 87 ? 14.50853 75.26475 22.82357 1.000 12.28414 88 VAL A N 1
ATOM 1380 C CA . VAL A 1 87 ? 14.84091 75.83850 21.53270 1.000 12.21622 88 VAL A CA 1
ATOM 1381 C C . VAL A 1 87 ? 14.62475 77.34153 21.53371 1.000 10.91098 88 VAL A C 1
ATOM 1382 O O . VAL A 1 87 ? 15.47772 78.09128 21.06153 1.000 11.98148 88 VAL A O 1
ATOM 1395 N N . LEU A 1 88 ? 13.50004 77.79001 22.09811 1.000 10.93264 89 LEU A N 1
ATOM 1396 C CA . LEU A 1 88 ? 13.21246 79.21930 22.12647 1.000 13.52866 89 LEU A CA 1
ATOM 1397 C C . LEU A 1 88 ? 14.26787 79.97361 22.91772 1.000 11.85841 89 LEU A C 1
ATOM 1398 O O . LEU A 1 88 ? 14.75823 81.02392 22.48667 1.000 12.45660 89 LEU A O 1
ATOM 1414 N N . HIS A 1 89 ? 14.59880 79.49677 24.11310 1.000 11.62945 90 HIS A N 1
ATOM 1415 C CA . HIS A 1 89 ? 15.50176 80.29662 24.94362 1.000 11.96776 90 HIS A CA 1
ATOM 1416 C C . HIS A 1 89 ? 16.95352 80.15906 24.51278 1.000 12.53784 90 HIS A C 1
ATOM 1417 O O . HIS A 1 89 ? 17.72031 81.13079 24.59663 1.000 12.33746 90 HIS A O 1
ATOM 1431 N N . PHE A 1 90 ? 17.32999 79.00392 23.96733 1.000 9.99645 91 PHE A N 1
ATOM 1432 C CA . PHE A 1 90 ? 18.68584 78.85942 23.45342 1.000 10.35821 91 PHE A CA 1
ATOM 1433 C C . PHE A 1 90 ? 18.92082 79.81857 22.28264 1.000 10.04010 91 PHE A C 1
ATOM 1434 O O . PHE A 1 90 ? 19.90551 80.56628 22.24620 1.000 11.12568 91 PHE A O 1
ATOM 1451 N N . SER A 1 91 ? 18.01500 79.82375 21.33102 1.000 9.71264 92 SER A N 1
ATOM 1452 C CA . SER A 1 91 ? 18.20336 80.66602 20.15347 1.000 11.85515 92 SER A CA 1
ATOM 1453 C C . SER A 1 91 ? 18.16886 82.15193 20.50334 1.000 15.78440 92 SER A C 1
ATOM 1454 O O . SER A 1 91 ? 18.98021 82.91629 19.98532 1.000 13.95311 92 SER A O 1
ATOM 1462 N N . GLU A 1 92 ? 17.25943 82.56755 21.39857 1.000 11.69904 93 GLU A N 1
ATOM 1463 C CA . GLU A 1 92 ? 17.20153 83.98266 21.79466 1.000 12.57602 93 GLU A CA 1
ATOM 1464 C C . GLU A 1 92 ? 18.42821 84.38708 22.60475 1.000 11.00936 93 GLU A C 1
ATOM 1465 O O . GLU A 1 92 ? 19.01529 85.46334 22.38773 1.000 11.71557 93 GLU A O 1
ATOM 1477 N N . ALA A 1 93 ? 18.84208 83.55738 23.55595 1.000 11.72772 94 ALA A N 1
ATOM 1478 C CA . ALA A 1 93 ? 19.99837 83.92857 24.36957 1.000 12.15639 94 ALA A CA 1
ATOM 1479 C C . ALA A 1 93 ? 21.27816 83.96224 23.54265 1.000 10.06353 94 ALA A C 1
ATOM 1480 O O . ALA A 1 93 ? 22.13303 84.81451 23.76405 1.000 12.28418 94 ALA A O 1
ATOM 1487 N N . LEU A 1 94 ? 21.40443 83.08144 22.54383 1.000 11.21090 95 LEU A N 1
ATOM 1488 C CA . LEU A 1 94 ? 22.57755 83.12665 21.68528 1.000 10.14656 95 LEU A CA 1
ATOM 1489 C C . LEU A 1 94 ? 22.62693 84.42265 20.88362 1.000 12.64630 95 LEU A C 1
ATOM 1490 O O . LEU A 1 94 ? 23.69878 85.00510 20.69609 1.000 15.03033 95 LEU A O 1
ATOM 1506 N N A ARG A 1 95 ? 21.46927 84.88791 20.41154 0.470 7.69937 96 ARG A N 1
ATOM 1507 N N B ARG A 1 95 ? 21.47561 84.91071 20.42875 0.530 21.39958 96 ARG A N 1
ATOM 1508 C CA A ARG A 1 95 ? 21.41702 86.18565 19.74439 0.470 10.57850 96 ARG A CA 1
ATOM 1509 C CA B ARG A 1 95 ? 21.46927 86.19528 19.73471 0.530 13.05891 96 ARG A CA 1
ATOM 1510 C C A ARG A 1 95 ? 21.83534 87.30178 20.69267 0.470 10.41110 96 ARG A C 1
ATOM 1511 C C B ARG A 1 95 ? 21.78578 87.34436 20.68256 0.530 18.72158 96 ARG A C 1
ATOM 1512 O O A ARG A 1 95 ? 22.60486 88.19098 20.31528 0.470 14.93251 96 ARG A O 1
ATOM 1513 O O B ARG A 1 95 ? 22.43786 88.31244 20.28580 0.530 13.73370 96 ARG A O 1
ATOM 1554 N N . ILE A 1 96 ? 21.38350 87.24277 21.94797 1.000 11.93862 97 ILE A N 1
ATOM 1555 C CA . ILE A 1 96 ? 21.70311 88.29498 22.89671 1.000 11.20099 97 ILE A CA 1
ATOM 1556 C C . ILE A 1 96 ? 23.21689 88.36383 23.12396 1.000 13.65004 97 ILE A C 1
ATOM 1557 O O . ILE A 1 96 ? 23.81501 89.44421 23.05634 1.000 13.87733 97 ILE A O 1
ATOM 1573 N N A ILE A 1 97 ? 23.86407 87.22047 23.40033 0.570 13.47878 98 ILE A N 1
ATOM 1574 N N B ILE A 1 97 ? 23.86205 87.22399 23.40391 0.430 13.35969 98 ILE A N 1
ATOM 1575 C CA A ILE A 1 97 ? 25.29890 87.29199 23.65825 0.570 12.85313 98 ILE A CA 1
ATOM 1576 C CA B ILE A 1 97 ? 25.29761 87.29478 23.66303 0.430 16.16917 98 ILE A CA 1
ATOM 1577 C C A ILE A 1 97 ? 26.06859 87.64530 22.39159 0.570 14.20407 98 ILE A C 1
ATOM 1578 C C B ILE A 1 97 ? 26.07730 87.62206 22.39502 0.430 14.91838 98 ILE A C 1
ATOM 1579 O O A ILE A 1 97 ? 27.18143 88.18230 22.47719 0.570 15.78064 98 ILE A O 1
ATOM 1580 O O B ILE A 1 97 ? 27.21783 88.09597 22.48101 0.430 17.99083 98 ILE A O 1
ATOM 1611 N N . ALA A 1 98 ? 25.50062 87.39334 21.21633 1.000 14.72597 99 ALA A N 1
ATOM 1612 C CA . ALA A 1 98 ? 26.14626 87.75455 19.95357 1.000 15.81248 99 ALA A CA 1
ATOM 1613 C C . ALA A 1 98 ? 25.95539 89.22564 19.59707 1.000 20.35207 99 ALA A C 1
ATOM 1614 O O . ALA A 1 98 ? 26.60258 89.72269 18.64628 1.000 20.30644 99 ALA A O 1
ATOM 1620 N N . GLY A 1 99 ? 25.10645 89.92996 20.33351 1.000 15.92083 100 GLY A N 1
ATOM 1621 C CA . GLY A 1 99 ? 24.77862 91.32202 20.05388 1.000 14.04378 100 GLY A CA 1
ATOM 1622 C C . GLY A 1 99 ? 23.88999 91.52822 18.86005 1.000 17.38238 100 GLY A C 1
ATOM 1623 O O . GLY A 1 99 ? 23.95401 92.59993 18.22086 1.000 19.71285 100 GLY A O 1
ATOM 1627 N N . THR A 1 100 ? 23.03796 90.54530 18.55644 1.000 15.08846 101 THR A N 1
ATOM 1628 C CA . THR A 1 100 ? 22.07821 90.64428 17.45030 1.000 14.89763 101 THR A CA 1
ATOM 1629 C C . THR A 1 100 ? 20.81092 91.34512 17.92680 1.000 17.13413 101 THR A C 1
ATOM 1630 O O . THR A 1 100 ? 20.15328 90.83827 18.82999 1.000 15.78895 101 THR A O 1
ATOM 1641 N N . PRO A 1 101 ? 20.45739 92.51539 17.38684 1.000 13.40023 102 PRO A N 1
ATOM 1642 C CA . PRO A 1 101 ? 19.35066 93.28369 17.98413 1.000 15.41928 102 PRO A CA 1
ATOM 1643 C C . PRO A 1 101 ? 17.98080 92.65602 17.79638 1.000 14.01674 102 PRO A C 1
ATOM 1644 O O . PRO A 1 101 ? 17.10517 92.88627 18.63277 1.000 15.50137 102 PRO A O 1
ATOM 1655 N N . GLU A 1 102 ? 17.75564 91.90282 16.72432 1.000 14.35181 103 GLU A N 1
ATOM 1656 C CA . GLU A 1 102 ? 16.46774 91.21922 16.53051 1.000 14.90643 103 GLU A CA 1
ATOM 1657 C C . GLU A 1 102 ? 16.56345 89.86661 17.23963 1.000 14.27759 103 GLU A C 1
ATOM 1658 O O . GLU A 1 102 ? 17.05295 88.88332 16.68618 1.000 17.28819 103 GLU A O 1
ATOM 1670 N N . VAL A 1 103 ? 16.07350 89.83164 18.47361 1.000 12.46617 104 VAL A N 1
ATOM 1671 C CA . VAL A 1 103 ? 16.20797 88.65694 19.31966 1.000 12.54424 104 VAL A CA 1
ATOM 1672 C C . VAL A 1 103 ? 15.03198 87.70976 19.12810 1.000 14.40458 104 VAL A C 1
ATOM 1673 O O . VAL A 1 103 ? 15.21146 86.51216 18.87974 1.000 14.81391 104 VAL A O 1
ATOM 1686 N N . HIS A 1 104 ? 13.80243 88.21191 19.24505 1.000 13.32782 105 HIS A N 1
ATOM 1687 C CA . HIS A 1 104 ? 12.64385 87.40815 18.87927 1.000 12.12717 105 HIS A CA 1
ATOM 1688 C C . HIS A 1 104 ? 12.63259 87.19503 17.35955 1.000 16.83244 105 HIS A C 1
ATOM 1689 O O . HIS A 1 104 ? 12.80247 88.14233 16.58568 1.000 19.00499 105 HIS A O 1
ATOM 1703 N N . ALA A 1 105 ? 12.45049 85.95058 16.93353 1.000 15.17119 106 ALA A N 1
ATOM 1704 C CA . ALA A 1 105 ? 12.49437 85.59257 15.51991 1.000 19.58236 106 ALA A CA 1
ATOM 1705 C C . ALA A 1 105 ? 11.49611 86.40862 14.70466 1.000 21.67048 106 ALA A C 1
ATOM 1706 O O . ALA A 1 105 ? 10.33122 86.58385 15.09698 1.000 23.70678 106 ALA A O 1
ATOM 1713 N N . VAL A 1 106 ? 11.95548 86.91790 13.56960 1.000 26.55405 107 VAL A N 1
ATOM 1714 C CA . VAL A 1 106 ? 11.10281 87.66039 12.64520 1.000 28.63470 107 VAL A CA 1
ATOM 1715 C C . VAL A 1 106 ? 10.76543 86.72056 11.49189 1.000 28.81057 107 VAL A C 1
ATOM 1716 O O . VAL A 1 106 ? 11.66592 86.17557 10.83956 1.000 31.61941 107 VAL A O 1
ATOM 1729 N N . LYS A 1 107 ? 9.47592 86.52179 11.24758 1.000 36.27177 108 LYS A N 1
ATOM 1730 C CA . LYS A 1 107 ? 9.05420 85.60509 10.19126 1.000 70.36805 108 LYS A CA 1
ATOM 1731 C C . LYS A 1 107 ? 9.43315 86.15950 8.81864 1.000 40.99169 108 LYS A C 1
ATOM 1732 O O . LYS A 1 107 ? 9.30817 87.36448 8.58123 1.000 41.26365 108 LYS A O 1
ATOM 1751 N N . PRO A 1 108 ? 9.89202 85.30196 7.88301 1.000 62.81264 109 PRO A N 1
ATOM 1752 C CA . PRO A 1 108 ? 10.26719 85.81863 6.55787 1.000 72.88902 109 PRO A CA 1
ATOM 1753 C C . PRO A 1 108 ? 9.09061 86.17298 5.63741 1.000 69.36739 109 PRO A C 1
ATOM 1754 O O . PRO A 1 108 ? 7.93025 85.89326 5.95227 1.000 56.11726 109 PRO A O 1
ATOM 1765 N N . GLY B 1 1 ? 35.25320 87.90548 49.70972 1.000 24.32953 2 GLY B N 1
ATOM 1766 C CA . GLY B 1 1 ? 34.66046 88.29369 48.44929 1.000 28.83085 2 GLY 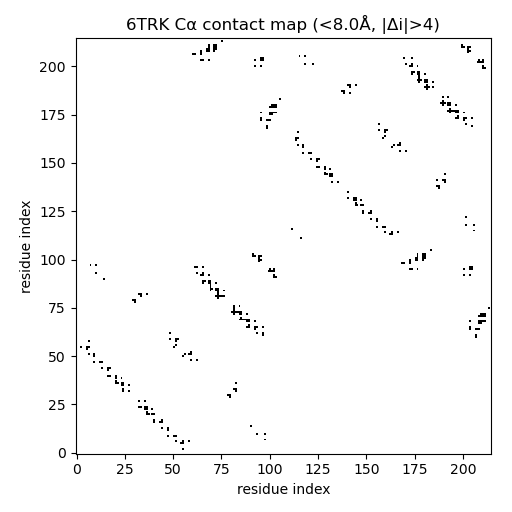B CA 1
ATOM 1767 C C . GLY B 1 1 ? 35.00581 89.70849 48.03505 1.000 32.25368 2 GLY B C 1
ATOM 1768 O O . GLY B 1 1 ? 35.31441 90.54092 48.88220 1.000 25.68251 2 GLY B O 1
ATOM 1771 N N . LYS B 1 2 ? 34.95029 89.96182 46.72843 1.000 30.00234 3 LYS B N 1
ATOM 1772 C CA . LYS B 1 2 ? 35.27475 91.24743 46.13928 1.000 30.01396 3 LYS B CA 1
ATOM 1773 C C . LYS B 1 2 ? 34.11770 92.22617 46.33211 1.000 35.63082 3 LYS B C 1
ATOM 1774 O O . LYS B 1 2 ? 32.97011 91.84386 46.57456 1.000 33.42659 3 LYS B O 1
ATOM 1793 N N . ALA B 1 3 ? 34.43447 93.50834 46.22577 1.000 38.19812 4 ALA B N 1
ATOM 1794 C CA . ALA B 1 3 ? 33.39800 94.52294 46.29996 1.000 48.69916 4 ALA B CA 1
ATOM 1795 C C . ALA B 1 3 ? 32.48312 94.43653 45.07784 1.000 43.60026 4 ALA B C 1
ATOM 1796 O O . ALA B 1 3 ? 32.87294 93.94155 44.01557 1.000 36.20846 4 ALA B O 1
ATOM 1803 N N . THR B 1 4 ? 31.24615 94.89827 45.25426 1.000 36.09722 5 THR B N 1
ATOM 1804 C CA . THR B 1 4 ? 30.30509 95.00836 44.14476 1.000 53.92369 5 THR B CA 1
ATOM 1805 C C . THR B 1 4 ? 30.85326 95.95397 43.08044 1.000 38.83252 5 THR B C 1
ATOM 1806 O O . THR B 1 4 ? 31.44915 96.98898 43.38948 1.000 34.81985 5 THR B O 1
ATOM 1817 N N . THR B 1 5 ? 30.66604 95.59050 41.81617 1.000 37.91026 6 THR B N 1
ATOM 1818 C CA . THR B 1 5 ? 31.22367 96.37901 40.73262 1.000 36.82926 6 THR B CA 1
ATOM 1819 C C . THR B 1 5 ? 30.23467 97.48004 40.34556 1.000 33.07143 6 THR B C 1
ATOM 1820 O O . THR B 1 5 ? 29.04769 97.41855 40.65897 1.000 30.93290 6 THR B O 1
ATOM 1831 N N A GLU B 1 6 ? 30.74436 98.51293 39.68180 0.790 26.90479 7 GLU B N 1
ATOM 1832 N N B GLU B 1 6 ? 30.74867 98.50406 39.66981 0.210 30.66736 7 GLU B N 1
ATOM 1833 C CA A GLU B 1 6 ? 29.83900 99.56112 39.21159 0.790 30.83471 7 GLU B CA 1
ATOM 1834 C CA B GLU B 1 6 ? 29.87082 99.56107 39.17759 0.210 38.22683 7 GLU B CA 1
ATOM 1835 C C A GLU B 1 6 ? 28.85088 99.00500 38.18938 0.790 24.41289 7 GLU B C 1
ATOM 1836 C C B GLU B 1 6 ? 28.85582 98.99787 38.18954 0.210 31.46336 7 GLU B C 1
ATOM 1837 O O A GLU B 1 6 ? 27.69671 99.45236 38.15110 0.790 27.48280 7 GLU B O 1
ATOM 1838 O O B GLU B 1 6 ? 27.70268 99.44226 38.14488 0.210 24.10231 7 GLU B O 1
ATOM 1861 N N . GLU B 1 7 ? 29.27067 98.00936 37.38935 1.000 29.31582 8 GLU B N 1
ATOM 1862 C CA . GLU B 1 7 ? 28.36178 97.37199 36.43539 1.000 24.64686 8 GLU B CA 1
ATOM 1863 C C . GLU B 1 7 ? 27.19746 96.69700 37.15065 1.000 26.84181 8 GLU B C 1
ATOM 1864 O O . GLU B 1 7 ? 26.03561 96.82074 36.74067 1.000 23.33450 8 GLU B O 1
ATOM 1876 N N . GLN B 1 8 ? 27.49241 95.95126 38.23114 1.000 25.18552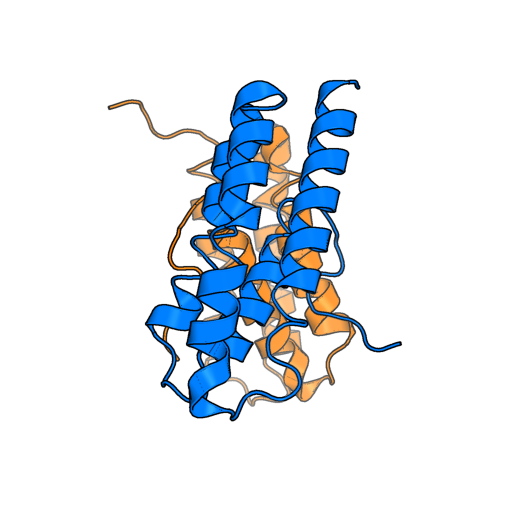 9 GLN B N 1
ATOM 1877 C CA . GLN B 1 8 ? 26.42207 95.30826 38.97755 1.000 27.91088 9 GLN B CA 1
ATOM 1878 C C . GLN B 1 8 ? 25.42803 96.33415 39.50287 1.000 23.62195 9 GLN B C 1
ATOM 1879 O O . GLN B 1 8 ? 24.21046 96.12276 39.41416 1.000 26.33941 9 GLN B O 1
ATOM 1893 N N A LYS B 1 9 ? 25.92132 97.44621 40.05263 0.540 25.95799 10 LYS B N 1
ATOM 1894 N N B LYS B 1 9 ? 25.92808 97.44579 40.05427 0.460 29.47947 10 LYS B N 1
ATOM 1895 C CA A LYS B 1 9 ? 25.02263 98.46495 40.58747 0.540 25.95713 10 LYS B CA 1
ATOM 1896 C CA B LYS B 1 9 ? 25.05084 98.48482 40.58947 0.460 27.59535 10 LYS B CA 1
ATOM 1897 C C A LYS B 1 9 ? 24.12008 99.02429 39.49540 0.540 29.25472 10 LYS B C 1
ATOM 1898 C C B LYS B 1 9 ? 24.13651 99.04396 39.50718 0.460 23.75443 10 LYS B C 1
ATOM 1899 O O A LYS B 1 9 ? 22.91010 99.18283 39.69445 0.540 28.24610 10 LYS B O 1
ATOM 1900 O O B LYS B 1 9 ? 22.93335 99.22177 39.72657 0.460 28.853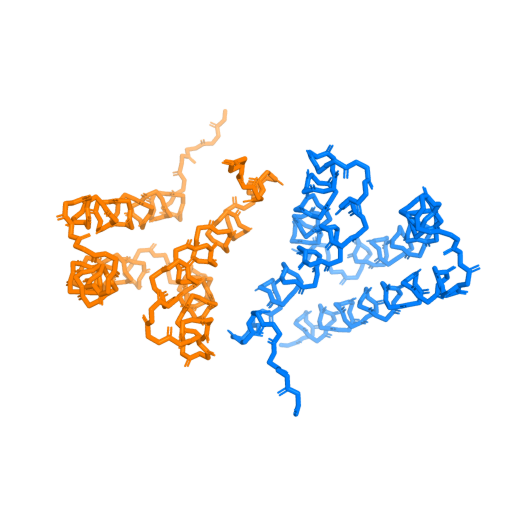78 10 LYS B O 1
ATOM 1937 N N . LEU B 1 10 ? 24.69057 99.31008 38.32452 1.000 27.58839 11 LEU B N 1
ATOM 1938 C CA . LEU B 1 10 ? 23.90048 99.89235 37.24738 1.000 22.93765 11 LEU B CA 1
ATOM 1939 C C . LEU B 1 10 ? 22.85027 98.91255 36.72819 1.000 19.24503 11 LEU B C 1
ATOM 1940 O O . LEU B 1 10 ? 21.72176 99.30633 36.42378 1.000 22.82999 11 LEU B O 1
ATOM 1956 N N . ILE B 1 11 ? 23.18954 97.63127 36.63356 1.000 20.53041 12 ILE B N 1
ATOM 1957 C CA . ILE B 1 11 ? 22.18356 96.64325 36.25387 1.000 22.31626 12 ILE B CA 1
ATOM 1958 C C . ILE B 1 11 ? 21.03361 96.64340 37.25620 1.000 20.68379 12 ILE B C 1
ATOM 1959 O O . ILE B 1 11 ? 19.85882 96.59033 36.86998 1.000 22.42024 12 ILE B O 1
ATOM 1975 N N . GLU B 1 12 ? 21.35400 96.70579 38.55593 1.000 24.25707 13 GLU B N 1
ATOM 1976 C CA . GLU B 1 12 ? 20.31880 96.83820 39.58331 1.000 34.63584 13 GLU B CA 1
ATOM 1977 C C . GLU B 1 12 ? 19.48509 98.10320 39.37235 1.000 33.18210 13 GLU B C 1
ATOM 1978 O O . GLU B 1 12 ? 18.25062 98.05518 39.45475 1.000 25.22141 13 GLU B O 1
ATOM 1990 N N . ASP B 1 13 ? 20.14074 99.23440 39.06442 1.000 23.71766 14 ASP B N 1
ATOM 1991 C CA . ASP B 1 13 ? 19.42560 100.48005 38.80631 1.000 25.17882 14 ASP B CA 1
ATOM 1992 C C . ASP B 1 13 ? 18.46035 100.34273 37.63018 1.000 22.75964 14 ASP B C 1
ATOM 1993 O O . ASP B 1 13 ? 17.33499 100.85006 37.68109 1.000 21.63648 14 ASP B O 1
ATOM 2002 N N . VAL B 1 14 ? 18.90629 99.71034 36.54030 1.000 21.94761 15 VAL B N 1
ATOM 2003 C CA . VAL B 1 14 ? 18.04125 99.50806 35.37939 1.000 20.69707 15 VAL B CA 1
ATOM 2004 C C . VAL B 1 14 ? 16.83953 98.63965 35.74259 1.000 20.00529 15 VAL B C 1
ATOM 2005 O O . VAL B 1 14 ? 15.70052 98.94633 35.37154 1.000 21.29276 15 VAL B O 1
ATOM 2018 N N . ASN B 1 15 ? 17.06088 97.55934 36.47449 1.000 23.78326 16 ASN B N 1
ATOM 2019 C CA . ASN B 1 15 ? 15.93946 96.72038 36.87441 1.000 27.10069 16 ASN B CA 1
ATOM 2020 C C . ASN B 1 15 ? 14.94705 97.50971 37.73002 1.000 24.19687 16 ASN B C 1
ATOM 2021 O O . ASN B 1 15 ? 13.72558 97.39954 37.54842 1.000 22.08691 16 ASN B O 1
ATOM 2032 N N . ALA B 1 16 ? 15.45828 98.34659 38.63330 1.000 25.48835 17 ALA B N 1
ATOM 2033 C CA . ALA B 1 16 ? 14.58139 99.16036 39.47409 1.000 26.07945 17 ALA B CA 1
ATOM 2034 C C . ALA B 1 16 ? 13.72464 100.10193 38.63094 1.000 22.08866 17 ALA B C 1
ATOM 2035 O O . ALA B 1 16 ? 12.50852 100.18763 38.82994 1.000 27.74880 17 ALA B O 1
ATOM 2042 N N . SER B 1 17 ? 14.33629 100.79130 37.65213 1.000 23.41036 18 SER B N 1
ATOM 2043 C CA . SER B 1 17 ? 13.56872 101.65994 36.76080 1.000 21.05763 18 SER B CA 1
ATOM 2044 C C . SER B 1 17 ? 12.52104 100.86778 35.98780 1.000 25.77175 18 SER B C 1
ATOM 2045 O O . SER B 1 17 ? 11.40170 101.34761 35.75920 1.000 22.34364 18 SER B O 1
ATOM 2053 N N . PHE B 1 18 ? 12.91678 99.70760 35.47210 1.000 20.71249 19 PHE B N 1
ATOM 2054 C CA . PHE B 1 18 ? 12.02592 98.86659 34.67988 1.000 19.33468 19 PHE B CA 1
ATOM 2055 C C . PHE B 1 18 ? 10.82305 98.42225 35.49322 1.000 23.77545 19 PHE B C 1
ATOM 2056 O O . PHE B 1 18 ? 9.67994 98.54532 35.04270 1.000 22.72337 19 PHE B O 1
ATOM 2073 N N . ARG B 1 19 ? 11.05715 97.93899 36.70322 1.000 20.91173 20 ARG B N 1
ATOM 2074 C CA . ARG B 1 19 ? 9.95402 97.47565 37.54623 1.000 28.68655 20 ARG B CA 1
ATOM 2075 C C . ARG B 1 19 ? 9.05912 98.63941 37.96540 1.000 32.56462 20 ARG B C 1
ATOM 2076 O O . ARG B 1 19 ? 7.82482 98.52351 37.94540 1.000 25.98932 20 ARG B O 1
ATOM 2097 N N . ALA B 1 20 ? 9.64905 99.78219 38.30920 1.000 26.14944 21 ALA B N 1
ATOM 2098 C CA . ALA B 1 20 ? 8.83103 100.94961 38.60660 1.000 32.98481 21 ALA B CA 1
ATOM 2099 C C . ALA B 1 20 ? 7.93430 101.30774 37.42748 1.000 29.17474 21 ALA B C 1
ATOM 2100 O O . ALA B 1 20 ? 6.77171 101.67994 37.61148 1.000 31.71348 21 ALA B O 1
ATOM 2107 N N . ALA B 1 21 ? 8.46629 101.24130 36.20286 1.000 25.42092 22 ALA B N 1
ATOM 2108 C CA . ALA B 1 21 ? 7.65703 101.64349 35.06214 1.000 21.91528 22 ALA B CA 1
ATOM 2109 C C . ALA B 1 21 ? 6.52607 100.64688 34.82153 1.000 25.15876 22 ALA B C 1
ATOM 2110 O O . ALA B 1 21 ? 5.42888 101.03282 34.38468 1.000 32.17056 22 ALA B O 1
ATOM 2117 N N A MET B 1 22 ? 6.78935 99.36182 35.05573 0.920 22.75067 23 MET B N 1
ATOM 2118 N N B MET B 1 22 ? 6.76021 99.36497 35.09489 0.080 41.17411 23 MET B N 1
ATOM 2119 C CA A MET B 1 22 ? 5.73610 98.36007 34.96062 0.920 26.58735 23 MET B CA 1
ATOM 2120 C CA B MET B 1 22 ? 5.68812 98.39410 34.92295 0.080 54.84933 23 MET B CA 1
ATOM 2121 C C A MET B 1 22 ? 4.61494 98.66950 35.94339 0.920 31.12831 23 MET B C 1
ATOM 2122 C C B MET B 1 22 ? 4.60649 98.56471 35.97961 0.080 63.50322 23 MET B C 1
ATOM 2123 O O A MET B 1 22 ? 3.43343 98.58102 35.59468 0.920 28.90378 23 MET B O 1
ATOM 2124 O O B MET B 1 22 ? 3.43315 98.27177 35.71811 0.080 73.67033 23 MET B O 1
ATOM 2151 N N . ALA B 1 23 ? 4.97515 99.03217 37.17272 1.000 27.60530 24 ALA B N 1
ATOM 2152 C CA . ALA B 1 23 ? 3.96983 99.23502 38.22490 1.000 31.03489 24 ALA B CA 1
ATOM 2153 C C . ALA B 1 23 ? 2.98467 100.32190 37.83861 1.000 42.15859 24 ALA B C 1
ATOM 2154 O O . ALA B 1 23 ? 1.81157 100.29045 38.23677 1.000 36.88323 24 ALA B O 1
ATOM 2162 N N . THR B 1 24 ? 3.45120 101.28558 37.06769 1.000 34.39395 25 THR B N 1
ATOM 2163 C CA . THR B 1 24 ? 2.61968 102.33810 36.50837 1.000 38.04165 25 THR B CA 1
ATOM 2164 C C . THR B 1 24 ? 1.41468 101.82921 35.73222 1.000 41.78106 25 THR B C 1
ATOM 2165 O O . THR B 1 24 ? 0.43688 102.57386 35.58047 1.000 42.85715 25 THR B O 1
ATOM 2176 N N . THR B 1 25 ? 1.43422 100.58754 35.24921 1.000 35.42485 26 THR B N 1
ATOM 2177 C CA . THR B 1 25 ? 0.37585 100.09224 34.37864 1.000 58.38122 26 THR B CA 1
ATOM 2178 C C . THR B 1 25 ? -0.69127 99.30161 35.12342 1.000 40.41564 26 THR B C 1
ATOM 2179 O O . THR B 1 25 ? -1.67000 98.87317 34.49990 1.000 39.15410 26 THR B O 1
ATOM 2190 N N . ALA B 1 26 ? -0.52363 99.11155 36.43327 1.000 38.05894 27 ALA B N 1
ATOM 2191 C CA . ALA B 1 26 ? -1.34033 98.16124 37.18578 1.000 97.58538 27 ALA B CA 1
ATOM 2192 C C . ALA B 1 26 ? -2.83914 98.36324 36.98322 1.000 71.21776 27 ALA B C 1
ATOM 2193 O O . ALA B 1 26 ? -3.58809 97.38490 36.88148 1.000 76.81902 27 ALA B O 1
ATOM 2200 N N . ASN B 1 27 ? -3.30001 99.61382 36.92998 1.000 63.75074 28 ASN B N 1
ATOM 2201 C CA . ASN B 1 27 ? -4.72542 99.90874 36.83555 1.000 99.21267 28 ASN B CA 1
ATOM 2202 C C . ASN B 1 27 ? -5.16680 100.32440 35.43829 1.000 78.60641 28 ASN B C 1
ATOM 2203 O O . ASN B 1 27 ? -6.29914 100.78229 35.26790 1.000 119.94193 28 ASN B O 1
ATOM 2214 N N . VAL B 1 28 ? -4.30778 100.18265 34.44082 1.000 53.36316 29 VAL B N 1
ATOM 2215 C CA . VAL B 1 28 ? -4.62576 100.65472 33.09916 1.000 65.34667 29 VAL B CA 1
ATOM 2216 C C . VAL B 1 28 ? -5.26862 99.53566 32.29323 1.000 57.98625 29 VAL B C 1
ATOM 2217 O O . VAL B 1 28 ? -4.81206 98.39022 32.36783 1.000 44.97251 29 VAL B O 1
ATOM 2230 N N . PRO B 1 29 ? -6.28661 99.82757 31.48317 1.000 49.92224 30 PRO B N 1
ATOM 2231 C CA . PRO B 1 29 ? -6.85085 98.79008 30.62364 1.000 88.63230 30 PRO B CA 1
ATOM 2232 C C . PRO B 1 29 ? -5.78189 98.20904 29.71819 1.000 77.97672 30 PRO B C 1
ATOM 2233 O O . PRO B 1 29 ? -4.86095 98.92078 29.27857 1.000 44.43516 30 PRO B O 1
ATOM 2244 N N . PRO B 1 30 ? -5.87412 96.92744 29.40635 1.000 44.18837 31 PRO B N 1
ATOM 2245 C CA . PRO B 1 30 ? -4.83909 96.30781 28.57190 1.000 34.54158 31 PRO B CA 1
ATOM 2246 C C . PRO B 1 30 ? -4.41641 97.12550 27.36540 1.000 46.72841 31 PRO B C 1
ATOM 2247 O O . PRO B 1 30 ? -3.21710 97.20592 27.08167 1.000 39.91489 31 PRO B O 1
ATOM 2258 N N . ALA B 1 31 ? -5.36317 97.74649 26.65408 1.000 42.90366 32 ALA B N 1
ATOM 2259 C CA . ALA B 1 31 ? -5.00934 98.40417 25.40050 1.000 65.59089 32 ALA B CA 1
ATOM 2260 C C . ALA B 1 31 ? -4.16492 99.65725 25.60929 1.000 37.54226 32 ALA B C 1
ATOM 2261 O O . ALA B 1 31 ? -3.61544 100.18165 24.63346 1.000 54.33417 32 ALA B O 1
ATOM 2268 N N . ASP B 1 32 ? -4.01893 100.11973 26.85068 1.000 37.04929 33 ASP B N 1
ATOM 2269 C CA . ASP B 1 32 ? -3.25604 101.31493 27.15154 1.000 55.72338 33 ASP B CA 1
ATOM 2270 C C . ASP B 1 32 ? -1.98737 101.07575 27.96895 1.000 58.51102 33 ASP B C 1
ATOM 2271 O O . ASP B 1 32 ? -1.30566 102.04657 28.31196 1.000 37.45352 33 ASP B O 1
ATOM 2280 N N . LYS B 1 33 ? -1.64893 99.83334 28.32458 1.000 31.27152 34 LYS B N 1
ATOM 2281 C CA . LYS B 1 33 ? -0.50054 99.65620 29.21193 1.000 32.72569 34 LYS B CA 1
ATOM 2282 C C . LYS B 1 33 ? 0.81868 100.00911 28.51529 1.000 23.50678 34 LYS B C 1
ATOM 2283 O O . LYS B 1 33 ? 1.73561 100.52352 29.15589 1.000 28.76168 34 LYS B O 1
ATOM 2302 N N . TYR B 1 34 ? 0.92510 99.75119 27.22274 1.000 27.95379 35 TYR B N 1
ATOM 2303 C CA . TYR B 1 34 ? 2.19048 99.98763 26.54223 1.000 27.25531 35 TYR B CA 1
ATOM 2304 C C . TYR B 1 34 ? 2.50520 101.47632 26.46547 1.000 43.66031 35 TYR B C 1
ATOM 2305 O O . TYR B 1 34 ? 3.57695 101.90944 26.89552 1.000 25.94734 35 TYR B O 1
ATOM 2323 N N . LYS B 1 35 ? 1.59107 102.27910 25.90427 1.000 34.12880 36 LYS B N 1
ATOM 2324 C CA . LYS B 1 35 ? 1.82545 103.71837 25.84416 1.000 50.36269 36 LYS B CA 1
ATOM 2325 C C . LYS B 1 35 ? 2.18111 104.24507 27.22736 1.000 25.83289 36 LYS B C 1
ATOM 2326 O O . LYS B 1 35 ? 3.05982 105.10254 27.38186 1.000 38.08256 36 LYS B O 1
ATOM 2345 N N . THR B 1 36 ? 1.51944 103.71196 28.25028 1.000 34.65159 37 THR B N 1
ATOM 2346 C CA . THR B 1 36 ? 1.75212 104.14963 29.61829 1.000 25.02970 37 THR B CA 1
ATOM 2347 C C . THR B 1 36 ? 3.13271 103.74452 30.12687 1.000 46.69333 37 THR B C 1
ATOM 2348 O O . THR B 1 36 ? 3.84489 104.55038 30.73887 1.000 30.60738 37 THR B O 1
ATOM 2359 N N . PHE B 1 37 ? 3.50492 102.48468 29.93592 1.000 30.60851 38 PHE B N 1
ATOM 2360 C CA . PHE B 1 37 ? 4.81523 102.01645 30.39265 1.000 23.96028 38 PHE B CA 1
ATOM 2361 C C . PHE B 1 37 ? 5.93708 102.79620 29.72014 1.000 22.33818 38 PHE B C 1
ATOM 2362 O O . PHE B 1 37 ? 6.91406 103.19410 30.36850 1.000 27.31064 38 PHE B O 1
ATOM 2379 N N . GLU B 1 38 ? 5.81981 102.99688 28.40681 1.000 24.98580 39 GLU B N 1
ATOM 2380 C CA . GLU B 1 38 ? 6.84018 103.69016 27.62113 1.000 26.92560 39 GLU B CA 1
ATOM 2381 C C . GLU B 1 38 ? 7.11164 105.08129 28.16596 1.000 36.90231 39 GLU B C 1
ATOM 2382 O O . GLU B 1 38 ? 8.27188 105.48875 28.27630 1.000 29.58258 39 GLU B O 1
ATOM 2394 N N . ALA B 1 39 ? 6.05708 105.82494 28.52027 1.000 30.55319 40 ALA B N 1
ATOM 2395 C CA . ALA B 1 39 ? 6.25568 107.16821 29.05180 1.000 35.79407 40 ALA B CA 1
ATOM 2396 C C . ALA B 1 39 ? 7.11333 107.12727 30.30542 1.000 42.94293 40 ALA B C 1
ATOM 2397 O O . ALA B 1 39 ? 8.05173 107.92011 30.45608 1.000 45.34181 40 ALA B O 1
ATOM 2404 N N . ALA B 1 40 ? 6.79801 106.20834 31.22596 1.000 34.21031 41 ALA B N 1
ATOM 2405 C CA . ALA B 1 40 ? 7.54804 106.13349 32.47545 1.000 30.98223 41 ALA B CA 1
ATOM 2406 C C . ALA B 1 40 ? 8.97183 105.64379 32.24880 1.000 35.86497 41 ALA B C 1
ATOM 2407 O O . ALA B 1 40 ? 9.92400 106.15635 32.85067 1.000 33.16863 41 ALA B O 1
ATOM 2414 N N . PHE B 1 41 ? 9.14984 104.65897 31.38154 1.000 25.25885 42 PHE B N 1
ATOM 2415 C CA . PHE B 1 41 ? 10.43894 103.99687 31.32723 1.000 24.61194 42 PHE B CA 1
ATOM 2416 C C . PHE B 1 41 ? 11.48700 104.79714 30.56725 1.000 20.24767 42 PHE B C 1
ATOM 2417 O O . PHE B 1 41 ? 12.66914 104.77958 30.92652 1.000 24.88481 42 PHE B O 1
ATOM 2434 N N . THR B 1 42 ? 11.06786 105.53392 29.55525 1.000 22.11135 43 THR B N 1
ATOM 2435 C CA . THR B 1 42 ? 12.02251 106.21699 28.69622 1.000 30.73875 43 THR B CA 1
ATOM 2436 C C . THR B 1 42 ? 12.87765 107.20473 29.48421 1.000 28.88346 43 THR B C 1
ATOM 2437 O O . THR B 1 42 ? 14.10669 107.21404 29.34596 1.000 24.87398 43 THR B O 1
ATOM 2448 N N . VAL B 1 43 ? 12.25720 108.01499 30.33889 1.000 23.46822 44 VAL B N 1
ATOM 2449 C CA . VAL B 1 43 ? 13.04186 109.01958 31.05122 1.000 21.50400 44 VAL B CA 1
ATOM 2450 C C . VAL B 1 43 ? 14.00383 108.35167 32.04631 1.000 24.34665 44 VAL B C 1
ATOM 2451 O O . VAL B 1 43 ? 15.16925 108.75848 32.15966 1.000 22.45809 44 VAL B O 1
ATOM 2464 N N . SER B 1 44 ? 13.53799 107.33942 32.78193 1.000 21.03664 45 SER B N 1
ATOM 2465 C CA . SER B 1 44 ? 14.39938 106.70602 33.77782 1.000 19.04039 45 SER B CA 1
ATOM 2466 C C . SER B 1 44 ? 15.49353 105.87200 33.12784 1.000 21.98274 45 SER B C 1
ATOM 2467 O O . SER B 1 44 ? 16.65074 105.89101 33.57639 1.000 20.57505 45 SER B O 1
ATOM 2475 N N . TYR B 1 45 ? 15.15103 105.13255 32.06800 1.000 20.22272 46 TYR B N 1
ATOM 2476 C CA . TYR B 1 45 ? 16.16493 104.35315 31.36906 1.000 18.71328 46 TYR B CA 1
ATOM 2477 C C . TYR B 1 45 ? 17.26682 105.24156 30.78189 1.000 17.36730 46 TYR B C 1
ATOM 2478 O O . TYR B 1 45 ? 18.45547 104.88751 30.85019 1.000 17.80250 46 TYR B O 1
ATOM 2496 N N . LYS B 1 46 ? 16.89808 106.37743 30.17887 1.000 19.32023 47 LYS B N 1
ATOM 2497 C CA . LY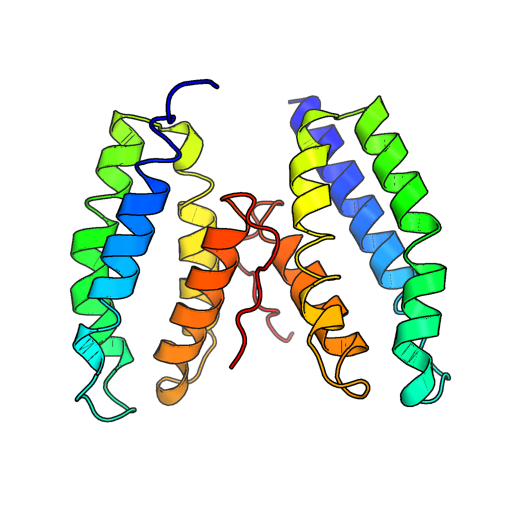S B 1 46 ? 17.89891 107.28964 29.62692 1.000 20.08657 47 LYS B CA 1
ATOM 2498 C C . LYS B 1 46 ? 18.86237 107.73931 30.71218 1.000 18.03642 47 LYS B C 1
ATOM 2499 O O . LYS B 1 46 ? 20.05867 107.88580 30.46668 1.000 18.52274 47 LYS B O 1
ATOM 2518 N N A ARG B 1 47 ? 18.34475 107.95184 31.92424 0.620 21.05483 48 ARG B N 1
ATOM 2519 N N B ARG B 1 47 ? 18.34935 107.95709 31.92066 0.380 22.77717 48 ARG B N 1
ATOM 2520 C CA A ARG B 1 47 ? 19.18322 108.35558 33.04502 0.620 16.51286 48 ARG B CA 1
ATOM 2521 C CA B ARG B 1 47 ? 19.19523 108.35566 33.03689 0.380 24.47561 48 ARG B CA 1
ATOM 2522 C C A ARG B 1 47 ? 20.15984 107.25068 33.42497 0.620 12.93932 48 ARG B C 1
ATOM 2523 C C B ARG B 1 47 ? 20.16495 107.24519 33.42007 0.380 24.84384 48 ARG B C 1
ATOM 2524 O O A ARG B 1 47 ? 21.34676 107.52372 33.65682 0.620 17.07217 48 ARG B O 1
ATOM 2525 O O B ARG B 1 47 ? 21.35106 107.50960 33.66097 0.380 19.54399 48 ARG B O 1
ATOM 2566 N N . ASN B 1 48 ? 19.68221 105.99751 33.47089 1.000 16.43510 49 ASN B N 1
ATOM 2567 C CA . ASN B 1 48 ? 20.56071 104.87835 33.78531 1.000 16.70273 49 ASN B CA 1
ATOM 2568 C C . ASN B 1 48 ? 21.61518 104.70368 32.69745 1.000 20.97973 49 ASN B C 1
ATOM 2569 O O . ASN B 1 48 ? 22.77561 104.42960 32.98400 1.000 19.00362 49 ASN B O 1
ATOM 2581 N N . LEU B 1 49 ? 21.22405 104.83661 31.43235 1.000 18.62683 50 LEU B N 1
ATOM 2582 C CA . LEU B 1 49 ? 22.20414 104.70860 30.35292 1.000 16.09898 50 LEU B CA 1
ATOM 2583 C C . LEU B 1 49 ? 23.27157 105.80437 30.42360 1.000 17.70826 50 LEU B C 1
ATOM 2584 O O . LEU B 1 49 ? 24.47065 105.53529 30.22306 1.000 17.80808 50 LEU B O 1
ATOM 2600 N N . ALA B 1 50 ? 22.86433 107.04543 30.71788 1.000 16.67157 51 ALA B N 1
ATOM 2601 C CA . ALA B 1 50 ? 23.82810 108.11311 30.86006 1.000 18.07165 51 ALA B CA 1
ATOM 2602 C C . ALA B 1 50 ? 24.78208 107.83159 32.02148 1.000 19.62021 51 ALA B C 1
ATOM 2603 O O . ALA B 1 50 ? 25.97962 108.11040 31.91609 1.000 19.01445 51 ALA B O 1
ATOM 2610 N N . ASP B 1 51 ? 24.27797 107.23980 33.10676 1.000 22.18944 52 ASP B N 1
ATOM 2611 C CA . ASP B 1 51 ? 25.16763 106.85645 34.20692 1.000 19.90235 52 ASP B CA 1
ATOM 2612 C C . ASP B 1 51 ? 26.15331 105.76223 33.77862 1.000 19.39163 52 ASP B C 1
ATOM 2613 O O . ASP B 1 51 ? 27.32894 105.78763 34.17202 1.000 22.57048 52 ASP B O 1
ATOM 2622 N N . ALA B 1 52 ? 25.70455 104.79829 32.96639 1.000 17.34630 53 ALA B N 1
ATOM 2623 C CA . ALA B 1 52 ? 26.62329 103.78893 32.43187 1.000 18.33062 53 ALA B CA 1
ATOM 2624 C C . ALA B 1 52 ? 27.67518 104.44895 31.53316 1.000 21.58744 53 ALA B C 1
ATOM 2625 O O . ALA B 1 52 ? 28.86430 104.12556 31.61331 1.000 17.98644 53 ALA B O 1
ATOM 2632 N N . VAL B 1 53 ? 27.25202 105.38389 30.67875 1.000 17.71266 54 VAL B N 1
ATOM 2633 C CA . VAL B 1 53 ? 28.20338 106.10190 29.83676 1.000 17.27659 54 VAL B CA 1
ATOM 2634 C C . VAL B 1 53 ? 29.31257 106.69762 30.68293 1.000 19.23437 54 VAL B C 1
ATOM 2635 O O . VAL B 1 53 ? 30.50223 106.57251 30.36035 1.000 23.44925 54 VAL B O 1
ATOM 2648 N N . SER B 1 54 ? 28.94162 107.29575 31.80991 1.000 20.36625 55 SER B N 1
ATOM 2649 C CA . SER B 1 54 ? 29.89559 107.99730 32.66156 1.000 27.76562 55 SER B CA 1
ATOM 2650 C C . SER B 1 54 ? 30.74662 107.05156 33.50382 1.000 25.08328 55 SER B C 1
ATOM 2651 O O . SER B 1 54 ? 31.95135 107.28279 33.64830 1.000 30.69727 55 SER B O 1
ATOM 2659 N N . LYS B 1 55 ? 30.14725 105.98425 34.07073 1.000 22.67040 56 LYS B N 1
ATOM 2660 C CA . LYS B 1 55 ? 30.80762 105.16068 35.07956 1.000 25.57477 56 LYS B CA 1
ATOM 2661 C C . LYS B 1 55 ? 31.15244 103.74608 34.64968 1.000 29.08919 56 LYS B C 1
ATOM 2662 O O . LYS B 1 55 ? 31.96537 103.10080 35.31203 1.000 27.08131 56 LYS B O 1
ATOM 2681 N N . ALA B 1 56 ? 30.54981 103.23391 33.56922 1.000 26.83575 57 ALA B N 1
ATOM 2682 C CA . ALA B 1 56 ? 30.84519 101.87097 33.14435 1.000 24.01204 57 ALA B CA 1
ATOM 2683 C C . ALA B 1 56 ? 30.54327 101.73854 31.65445 1.000 20.65574 57 ALA B C 1
ATOM 2684 O O . ALA B 1 56 ? 29.59443 101.03343 31.26971 1.000 21.43476 57 ALA B O 1
ATOM 2691 N N . PRO B 1 57 ? 31.32357 102.39304 30.79557 1.000 18.90510 58 PRO B N 1
ATOM 2692 C CA . PRO B 1 57 ? 30.94316 102.44592 29.37313 1.000 22.09072 58 PRO B CA 1
ATOM 2693 C C . PRO B 1 57 ? 30.90656 101.07853 28.71364 1.000 23.61807 58 PRO B C 1
ATOM 2694 O O . PRO B 1 57 ? 30.14011 100.89422 27.75887 1.000 19.33619 58 PRO B O 1
ATOM 2705 N N . GLN B 1 58 ? 31.67590 100.10066 29.21336 1.000 25.64303 59 GLN B N 1
ATOM 2706 C CA . GLN B 1 58 ? 31.64218 98.75509 28.65465 1.000 23.14603 59 GLN B CA 1
ATOM 2707 C C . GLN B 1 58 ? 30.30779 98.05391 28.88101 1.000 24.78186 59 GLN B C 1
ATOM 2708 O O . GLN B 1 58 ? 30.04854 97.02373 28.25528 1.000 23.14539 59 GLN B O 1
ATOM 2722 N N . LEU B 1 59 ? 29.46000 98.57817 29.75243 1.000 19.64888 60 LEU B N 1
ATOM 2723 C CA . LEU B 1 59 ? 28.12606 98.02651 29.93211 1.000 22.06231 60 LEU B CA 1
ATOM 2724 C C . LEU B 1 59 ? 27.14937 98.52647 28.88200 1.000 22.27547 60 LEU B C 1
ATOM 2725 O O . LEU B 1 59 ? 26.12625 97.88688 28.65472 1.000 17.38875 60 LEU B O 1
ATOM 2741 N N . VAL B 1 60 ? 27.44422 99.66714 28.22668 1.000 16.00838 61 VAL B N 1
ATOM 2742 C CA . VAL B 1 60 ? 26.49361 100.23251 27.27137 1.000 14.33112 61 VAL B CA 1
ATOM 2743 C C . VAL B 1 60 ? 26.11307 99.26361 26.15348 1.000 1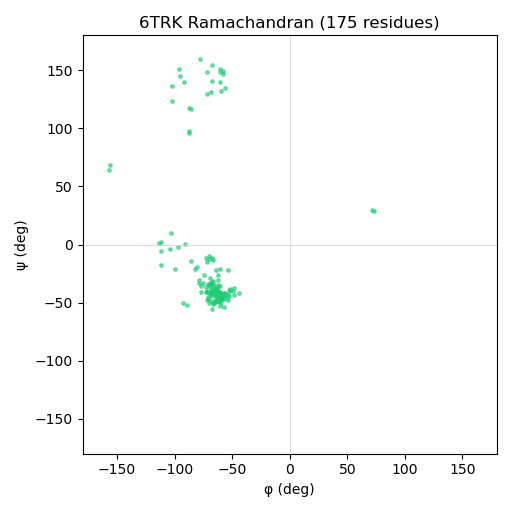4.22722 61 VAL B C 1
ATOM 2744 O O . VAL B 1 60 ? 24.91722 99.14334 25.85938 1.000 15.07995 61 VAL B O 1
ATOM 2757 N N . PRO B 1 61 ? 27.04354 98.56906 25.49414 1.000 13.95747 62 PRO B N 1
ATOM 2758 C CA . PRO B 1 61 ? 26.62644 97.60557 24.45023 1.000 15.33257 62 PRO B CA 1
ATOM 2759 C C . PRO B 1 61 ? 25.68161 96.54026 24.96097 1.000 12.96160 62 PRO B C 1
ATOM 2760 O O . PRO B 1 61 ? 24.77117 96.12611 24.23661 1.000 14.73490 62 PRO B O 1
ATOM 2771 N N A LYS B 1 62 ? 25.86795 96.10755 26.21097 0.610 14.83534 63 LYS B N 1
ATOM 2772 N N B LYS B 1 62 ? 25.88109 96.09958 26.20493 0.390 13.13119 63 LYS B N 1
ATOM 2773 C CA A LYS B 1 62 ? 24.97606 95.09662 26.78229 0.610 17.39107 63 LYS B CA 1
ATOM 2774 C CA B LYS B 1 62 ? 24.98552 95.11051 26.80115 0.390 9.85636 63 LYS B CA 1
ATOM 2775 C C A LYS B 1 62 ? 23.58196 95.67054 27.02720 0.610 6.63922 63 LYS B C 1
ATOM 2776 C C B LYS B 1 62 ? 23.59161 95.69335 27.00021 0.390 31.87196 63 LYS B C 1
ATOM 2777 O O A LYS B 1 62 ? 22.56706 95.03538 26.69732 0.610 10.94257 63 LYS B O 1
ATOM 2778 O O B LYS B 1 62 ? 22.58523 95.07906 26.61353 0.390 16.23162 63 LYS B O 1
ATOM 2815 N N . LEU B 1 63 ? 23.51347 96.87854 27.60482 1.000 12.77991 64 LEU B N 1
ATOM 2816 C CA . LEU B 1 63 ? 22.22096 97.51110 27.80869 1.000 13.67066 64 LEU B CA 1
ATOM 2817 C C . LEU B 1 63 ? 21.54273 97.78447 26.47829 1.000 12.02303 64 LEU B C 1
ATOM 2818 O O . LEU B 1 63 ? 20.32320 97.61202 26.35980 1.000 13.10658 64 LEU B O 1
ATOM 2834 N N . ASP B 1 64 ? 22.31274 98.23965 25.47345 1.000 13.80833 65 ASP B N 1
ATOM 2835 C CA . ASP B 1 64 ? 21.74713 98.48204 24.15542 1.000 17.55376 65 ASP B CA 1
ATOM 2836 C C . ASP B 1 64 ? 21.08616 97.21032 23.61665 1.000 12.82825 65 ASP B C 1
ATOM 2837 O O . ASP B 1 64 ? 20.00081 97.26116 23.03165 1.000 12.78116 65 ASP B O 1
ATOM 2846 N N . GLU B 1 65 ? 21.74070 96.05362 23.81580 1.000 11.80368 66 GLU B N 1
ATOM 2847 C CA . GLU B 1 65 ? 21.18688 94.78082 23.33768 1.000 13.20894 66 GLU B CA 1
ATOM 2848 C C . GLU B 1 65 ? 19.90733 94.39255 24.09669 1.000 10.66704 66 GLU B C 1
ATOM 2849 O O . GLU B 1 65 ? 18.94533 93.91258 23.47796 1.000 12.30547 66 GLU B O 1
ATOM 2861 N N . VAL B 1 66 ? 19.86124 94.63232 25.40134 1.000 12.06808 67 VAL B N 1
ATOM 2862 C CA . VAL B 1 66 ? 18.64544 94.37646 26.18371 1.000 12.83450 67 VAL B CA 1
ATOM 2863 C C . VAL B 1 66 ? 17.49314 95.23645 25.67130 1.000 13.17581 67 VAL B C 1
ATOM 2864 O O . VAL B 1 66 ? 16.37505 94.75820 25.44269 1.000 12.14629 67 VAL B O 1
ATOM 2877 N N . TYR B 1 67 ? 17.73635 96.53903 25.51552 1.000 11.59613 68 TYR B N 1
ATOM 2878 C CA . TYR B 1 67 ? 16.69101 97.43033 25.04436 1.000 13.49081 68 TYR B CA 1
ATOM 2879 C C . TYR B 1 67 ? 16.25107 97.07247 23.62312 1.000 12.13199 68 TYR B C 1
ATOM 2880 O O . TYR B 1 67 ? 15.05631 97.05820 23.32778 1.000 13.52086 68 TYR B O 1
ATOM 2898 N N . ASN B 1 68 ? 17.21002 96.74009 22.76108 1.000 12.93090 69 ASN B N 1
ATOM 2899 C CA . ASN B 1 68 ? 16.90023 96.37025 21.38551 1.000 15.62561 69 ASN B CA 1
ATOM 2900 C C . ASN B 1 68 ? 16.02937 95.11920 21.34130 1.000 12.98392 69 ASN B C 1
ATOM 2901 O O . ASN B 1 68 ? 15.08005 95.03750 20.54775 1.000 14.92664 69 ASN B O 1
ATOM 2912 N N . ALA B 1 69 ? 16.36307 94.12300 22.16138 1.000 13.38043 70 ALA B N 1
ATOM 2913 C CA . ALA B 1 69 ? 15.53754 92.91112 22.22526 1.000 11.39220 70 ALA B CA 1
ATOM 2914 C C . ALA B 1 69 ? 14.08813 93.25146 22.49983 1.000 14.63701 70 ALA B C 1
ATOM 2915 O O . ALA B 1 69 ? 13.16527 92.75362 21.84379 1.000 13.12948 70 ALA B O 1
ATOM 2922 N N . ALA B 1 70 ? 13.87015 94.09988 23.49514 1.000 11.44402 71 ALA B N 1
ATOM 2923 C CA . ALA B 1 70 ? 12.52262 94.46378 23.88149 1.000 14.63736 71 ALA B CA 1
ATOM 2924 C C . ALA B 1 70 ? 11.85545 95.34750 22.82969 1.000 14.10031 71 ALA B C 1
ATOM 2925 O O . ALA B 1 70 ? 10.69442 95.11552 22.47436 1.000 14.11192 71 ALA B O 1
ATOM 2932 N N . TYR B 1 71 ? 12.56128 96.37076 22.35413 1.000 15.59668 72 TYR B N 1
ATOM 2933 C CA . TYR B 1 71 ? 12.00468 97.29638 21.36661 1.000 14.50283 72 TYR B CA 1
ATOM 2934 C C . TYR B 1 71 ? 11.61959 96.57638 20.08013 1.000 14.93130 72 TYR B C 1
ATOM 2935 O O . TYR B 1 71 ? 10.51670 96.78188 19.53739 1.000 16.01451 72 TYR B O 1
ATOM 2953 N N . ASN B 1 72 ? 12.49987 95.70124 19.59376 1.000 12.94075 73 ASN B N 1
ATOM 2954 C CA . ASN B 1 72 ? 12.19585 94.99707 18.35198 1.000 14.18711 73 ASN B CA 1
ATOM 2955 C C . ASN B 1 72 ? 11.06827 93.98469 18.54675 1.000 13.84328 73 ASN B C 1
ATOM 2956 O O . ASN B 1 72 ? 10.23286 93.79009 17.65943 1.000 15.59305 73 ASN B O 1
ATOM 2967 N N . ALA B 1 73 ? 11.00062 93.33451 19.70737 1.000 14.20725 74 ALA B N 1
ATOM 2968 C CA . ALA B 1 73 ? 9.88489 92.43213 19.93401 1.000 12.10095 74 ALA B CA 1
ATOM 2969 C C . ALA B 1 73 ? 8.57151 93.18589 19.95863 1.000 16.53239 74 ALA B C 1
ATOM 2970 O O . ALA B 1 73 ? 7.56590 92.74056 19.38911 1.000 20.17723 74 ALA B O 1
ATOM 2977 N N . ALA B 1 74 ? 8.55270 94.34344 20.60944 1.000 15.52411 75 ALA B N 1
ATOM 2978 C CA . ALA B 1 74 ? 7.34252 95.15915 20.57439 1.000 21.50623 75 ALA B CA 1
ATOM 2979 C C . ALA B 1 74 ? 7.07783 95.69855 19.17040 1.000 22.91701 75 ALA B C 1
ATOM 2980 O O . ALA B 1 74 ? 5.91850 95.72770 18.72320 1.000 21.02423 75 ALA B O 1
ATOM 2987 N N . ASP B 1 75 ? 8.13157 96.13836 18.46790 1.000 17.61846 76 ASP B N 1
ATOM 2988 C CA . ASP B 1 75 ? 7.96354 96.69872 17.11907 1.000 19.06943 76 ASP B CA 1
ATOM 2989 C C . ASP B 1 75 ? 7.18883 95.74602 16.21044 1.000 20.61206 76 ASP B C 1
ATOM 2990 O O . ASP B 1 75 ? 6.35341 96.18953 15.40620 1.000 28.11808 76 ASP B O 1
ATOM 2999 N N . HIS B 1 76 ? 7.44683 94.43004 16.31712 1.000 18.12906 77 HIS B N 1
ATOM 3000 C CA . HIS B 1 76 ? 6.81062 93.44514 15.44380 1.000 16.79613 77 HIS B CA 1
ATOM 3001 C C . HIS B 1 76 ? 5.51121 92.89824 16.03473 1.000 24.83094 77 HIS B C 1
ATOM 3002 O O . HIS B 1 76 ? 4.86938 92.04630 15.40273 1.000 29.97653 77 HIS B O 1
ATOM 3016 N N . ALA B 1 77 ? 5.10708 93.36632 17.21360 1.000 23.83645 78 ALA B N 1
ATOM 3017 C CA . ALA B 1 77 ? 3.87653 92.91129 17.84557 1.000 27.69489 78 ALA B CA 1
ATOM 3018 C C . ALA B 1 77 ? 2.71001 93.85614 17.54957 1.000 25.27065 78 ALA B C 1
ATOM 3019 O O . ALA B 1 77 ? 2.88800 95.07264 17.37947 1.000 27.75534 78 ALA B O 1
ATOM 3026 N N . ALA B 1 78 ? 1.50730 93.28180 17.52746 1.000 41.99821 79 ALA B N 1
ATOM 3027 C CA . ALA B 1 78 ? 0.29064 94.07751 17.43210 1.000 35.40478 79 ALA B CA 1
ATOM 3028 C C . ALA B 1 78 ? 0.18319 95.02597 18.62750 1.000 24.72401 79 ALA B C 1
ATOM 3029 O O . ALA B 1 78 ? 0.64891 94.71402 19.73288 1.000 28.77901 79 ALA B O 1
ATOM 3036 N N . PRO B 1 79 ? -0.41561 96.19761 18.43919 1.000 29.71788 80 PRO B N 1
ATOM 3037 C CA . PRO B 1 79 ? -0.46616 97.16803 19.55168 1.000 22.31049 80 PRO B CA 1
ATOM 3038 C C . PRO B 1 79 ? -0.93448 96.58347 20.86813 1.000 41.54656 80 PRO B C 1
ATOM 3039 O O . PRO B 1 79 ? -0.41433 96.96163 21.92896 1.000 30.82933 80 PRO B O 1
ATOM 3050 N N . GLU B 1 80 ? -1.90452 95.66982 20.83305 1.000 27.97001 81 GLU B N 1
ATOM 3051 C CA . GLU B 1 80 ? -2.42028 95.08908 22.05998 1.000 32.05826 81 GLU B CA 1
ATOM 3052 C C . GLU B 1 80 ? -1.44924 94.10890 22.70739 1.000 31.08421 81 GLU B C 1
ATOM 3053 O O . GLU B 1 80 ? -1.67628 93.72242 23.86490 1.000 32.78151 81 GLU B O 1
ATOM 3065 N N . ASP B 1 81 ? -0.38726 93.70767 22.00613 1.000 32.00500 82 ASP B N 1
ATOM 3066 C CA . ASP B 1 81 ? 0.58960 92.76506 22.53778 1.000 27.18043 82 ASP B CA 1
ATOM 3067 C C . ASP B 1 81 ? 1.94556 93.39695 22.79762 1.000 18.70742 82 ASP B C 1
ATOM 3068 O O . ASP B 1 81 ? 2.85493 92.68798 23.26303 1.000 24.24434 82 ASP B O 1
ATOM 3077 N N . LYS B 1 82 ? 2.07683 94.71111 22.56414 1.000 23.55228 83 LYS B N 1
ATOM 3078 C CA . LYS B 1 82 ? 3.37736 95.36086 22.63166 1.000 20.81784 83 LYS B CA 1
ATOM 3079 C C . LYS B 1 82 ? 3.90701 95.38695 24.06598 1.000 23.40495 83 LYS B C 1
ATOM 3080 O O . LYS B 1 82 ? 5.09606 95.14752 24.29365 1.000 21.11886 83 LYS B O 1
ATOM 3099 N N . TYR B 1 83 ? 3.03667 95.68692 25.03840 1.000 22.80973 84 TYR B N 1
ATOM 3100 C CA . TYR B 1 83 ? 3.47812 95.73930 26.42177 1.000 24.10315 84 TYR B CA 1
ATOM 3101 C C . TYR B 1 83 ? 4.09329 94.42393 26.86272 1.000 25.05134 84 TYR B C 1
ATOM 3102 O O . TYR B 1 83 ? 5.22280 94.39142 27.35378 1.000 19.74099 84 TYR B O 1
ATOM 3120 N N . GLU B 1 84 ? 3.36341 93.32317 26.69759 1.000 20.57365 85 GLU B N 1
ATOM 3121 C CA . GLU B 1 84 ? 3.87595 92.04882 27.17667 1.000 18.91506 85 GLU B CA 1
ATOM 3122 C C . GLU B 1 84 ? 5.10629 91.59074 26.38686 1.000 23.97054 85 GLU B C 1
ATOM 3123 O O . GLU B 1 84 ? 6.00909 90.96664 26.96548 1.000 18.62225 85 GLU B O 1
ATOM 3135 N N . ALA B 1 85 ? 5.18419 91.91299 25.09200 1.000 20.56298 86 ALA B N 1
ATOM 3136 C CA . ALA B 1 85 ? 6.35930 91.51733 24.32843 1.000 18.93054 86 ALA B CA 1
ATOM 3137 C C . ALA B 1 85 ? 7.59152 92.28662 24.78857 1.000 15.88430 86 ALA B C 1
ATOM 3138 O O . ALA B 1 85 ? 8.69491 91.71251 24.86920 1.000 16.21183 86 ALA B O 1
ATOM 3145 N N . PHE B 1 86 ? 7.40754 93.56614 25.13121 1.000 15.42389 87 PHE B N 1
ATOM 3146 C CA . PHE B 1 86 ? 8.52718 94.37668 25.60242 1.000 13.76896 87 PHE B CA 1
ATOM 3147 C C . PHE B 1 86 ? 9.02205 93.85765 26.95449 1.000 13.02203 87 PHE B C 1
ATOM 3148 O O . PHE B 1 86 ? 10.21855 93.60280 27.11818 1.000 15.57064 87 PHE B O 1
ATOM 3165 N N . VAL B 1 87 ? 8.11513 93.67451 27.90890 1.000 18.19679 88 VAL B N 1
ATOM 3166 C CA . VAL B 1 87 ? 8.56552 93.35742 29.25980 1.000 17.07931 88 VAL B CA 1
ATOM 3167 C C . VAL B 1 87 ? 9.12310 91.93881 29.33153 1.000 15.62811 88 VAL B C 1
ATOM 3168 O O . VAL B 1 87 ? 10.10140 91.69708 30.06134 1.000 16.43598 88 VAL B O 1
ATOM 3181 N N . LEU B 1 88 ? 8.57442 90.99623 28.54948 1.000 15.64515 89 LEU B N 1
ATOM 3182 C CA . LEU B 1 88 ? 9.11795 89.64051 28.50393 1.000 13.45666 89 LEU B CA 1
ATOM 3183 C C . LEU B 1 88 ? 10.56517 89.64673 28.03838 1.000 12.07154 89 LEU B C 1
ATOM 3184 O O . LEU B 1 88 ? 11.45357 89.02220 28.63628 1.000 14.01694 89 LEU B O 1
ATOM 3200 N N . HIS B 1 89 ? 10.82829 90.32813 26.93213 1.000 12.88097 90 HIS B N 1
ATOM 3201 C CA . HIS B 1 89 ? 12.16991 90.27308 26.37386 1.000 12.12149 90 HIS B CA 1
ATOM 3202 C C . HIS B 1 89 ? 13.16015 91.14584 27.14623 1.000 10.81695 90 HIS B C 1
ATOM 3203 O O . HIS B 1 89 ? 14.32789 90.75544 27.29934 1.000 13.31493 90 HIS B O 1
ATOM 3217 N N . PHE B 1 90 ? 12.73072 92.30322 27.66087 1.000 11.90966 91 PHE B N 1
ATOM 3218 C CA . PHE B 1 90 ? 13.62068 93.11153 28.48068 1.000 13.27531 91 PHE B CA 1
ATOM 3219 C C . PHE B 1 90 ? 14.04728 92.33007 29.72392 1.000 12.37860 91 PHE B C 1
ATOM 3220 O O . PHE B 1 90 ? 15.23700 92.27058 30.05510 1.000 13.36194 91 PHE B O 1
ATOM 3237 N N . SER B 1 91 ? 13.07756 91.71972 30.40860 1.000 12.58440 92 SER B N 1
ATOM 3238 C CA . SER B 1 91 ? 13.38238 91.04132 31.65785 1.000 10.90119 92 SER B CA 1
ATOM 3239 C C . SER B 1 91 ? 14.29640 89.85390 31.42233 1.000 11.39405 92 SER B C 1
ATOM 3240 O O . SER B 1 91 ? 15.24548 89.64863 32.18458 1.000 14.14267 92 SER B O 1
ATOM 3248 N N . GLU B 1 92 ? 14.07141 89.08963 30.34634 1.000 12.22030 93 GLU B N 1
ATOM 3249 C CA . GLU B 1 92 ? 14.91229 87.91227 30.11352 1.000 12.05657 93 GLU B CA 1
ATOM 3250 C C . GLU B 1 92 ? 16.29992 88.33747 29.65454 1.000 12.18276 93 GLU B C 1
ATOM 3251 O O . GLU B 1 92 ? 17.30291 87.77763 30.09532 1.000 11.70997 93 GLU B O 1
ATOM 3263 N N . ALA B 1 93 ? 16.37839 89.35053 28.78392 1.000 10.72821 94 ALA B N 1
ATOM 3264 C CA . ALA B 1 93 ? 17.69682 89.74214 28.30174 1.000 10.75942 94 ALA B CA 1
ATOM 3265 C C . ALA B 1 93 ? 18.53360 90.39337 29.39627 1.000 10.57922 94 ALA B C 1
ATOM 3266 O O . ALA B 1 93 ? 19.77244 90.22743 29.42868 1.000 12.23086 94 ALA B O 1
ATOM 3273 N N . LEU B 1 94 ? 17.89831 91.12454 30.31569 1.000 11.65262 95 LEU B N 1
ATOM 3274 C CA . LEU B 1 94 ? 18.64251 91.70274 31.43816 1.000 14.06167 95 LEU B CA 1
ATOM 3275 C C . LEU B 1 94 ? 19.22091 90.60784 32.33271 1.000 13.11713 95 LEU B C 1
ATOM 3276 O O . LEU B 1 94 ? 20.36194 90.71168 32.77546 1.000 14.98453 95 LEU B O 1
ATOM 3292 N N . ARG B 1 95 ? 18.48447 89.51688 32.54503 1.000 12.03169 96 ARG B N 1
ATOM 3293 C CA . ARG B 1 95 ? 19.05792 88.38362 33.27443 1.000 11.67741 96 ARG B CA 1
ATOM 3294 C C . ARG B 1 95 ? 20.22938 87.76157 32.52710 1.000 13.54353 96 ARG B C 1
ATOM 3295 O O . ARG B 1 95 ? 21.23349 87.38685 33.13491 1.000 15.27250 96 ARG B O 1
ATOM 3316 N N . ILE B 1 96 ? 20.13282 87.66363 31.20196 1.000 11.78300 97 ILE B N 1
ATOM 3317 C CA . ILE B 1 96 ? 21.21209 87.05428 30.43991 1.000 11.57721 97 ILE B CA 1
ATOM 3318 C C . ILE B 1 96 ? 22.50001 87.88241 30.55275 1.000 16.62075 97 ILE B C 1
ATOM 3319 O O . ILE B 1 96 ? 23.58261 87.33858 30.79172 1.000 15.02669 97 ILE B O 1
ATOM 3335 N N A ILE B 1 97 ? 22.41050 89.20563 30.37502 0.620 26.03123 98 ILE B N 1
ATOM 3336 N N B ILE B 1 97 ? 22.41027 89.20190 30.36186 0.380 6.85922 98 ILE B N 1
ATOM 3337 C CA A ILE B 1 97 ? 23.65040 89.98594 30.44103 0.620 15.39617 98 ILE B CA 1
ATOM 3338 C CA B ILE B 1 97 ? 23.65921 89.96640 30.43327 0.380 16.31571 98 ILE B CA 1
ATOM 3339 C C A ILE B 1 97 ? 24.18709 90.04701 31.86184 0.620 19.11585 98 ILE B C 1
ATOM 3340 C C B ILE B 1 97 ? 24.18894 90.04049 31.86193 0.380 17.38879 98 ILE B C 1
ATOM 3341 O O A ILE B 1 97 ? 25.37828 90.31178 32.05605 0.620 20.66385 98 ILE B O 1
ATOM 3342 O O B ILE B 1 97 ? 25.37830 90.31582 32.06044 0.380 19.09690 98 ILE B O 1
ATOM 3373 N N . ALA B 1 98 ? 23.33844 89.80124 32.87116 1.000 15.26461 99 ALA B N 1
ATOM 3374 C CA . ALA B 1 98 ? 23.75980 89.75792 34.25537 1.000 17.59003 99 ALA B CA 1
ATOM 3375 C C . ALA B 1 98 ? 24.32905 88.39801 34.65251 1.000 19.34576 99 ALA B C 1
ATOM 3376 O O . ALA B 1 98 ? 24.83161 88.25313 35.77495 1.000 21.45455 99 ALA B O 1
ATOM 3383 N N . GLY B 1 99 ? 24.24389 87.40856 33.77902 1.000 16.41640 100 GLY B N 1
ATOM 3384 C CA . GLY B 1 99 ? 24.69886 86.07133 34.08927 1.000 15.48255 100 GLY B CA 1
ATOM 3385 C C . GLY B 1 99 ? 23.81908 85.34487 35.08332 1.000 19.78992 100 GLY B C 1
ATOM 3386 O O . GLY B 1 99 ? 24.31128 84.49018 35.84920 1.000 16.81238 100 GLY B O 1
ATOM 3390 N N . THR B 1 100 ? 22.53407 85.65985 35.10321 1.000 15.69258 101 THR B N 1
ATOM 3391 C CA . THR B 1 100 ? 21.57300 84.99867 35.99045 1.000 17.02977 101 THR B CA 1
ATOM 3392 C C . THR B 1 100 ? 21.03338 83.76323 35.30040 1.000 14.46003 101 THR B C 1
ATOM 3393 O O . THR B 1 100 ? 20.39354 83.89266 34.24577 1.000 14.02720 101 THR B O 1
ATOM 3404 N N . PRO B 1 101 ? 21.25527 82.55808 35.83721 1.000 14.37657 102 PRO B N 1
ATOM 3405 C CA . PRO B 1 101 ? 20.97111 81.36035 35.03885 1.000 13.35199 102 PRO B CA 1
ATOM 3406 C C . PRO B 1 101 ? 19.49227 81.01636 34.86864 1.000 12.70500 102 PRO B C 1
ATOM 3407 O O . PRO B 1 101 ? 19.15350 80.35290 33.87884 1.000 12.72781 102 PRO B O 1
ATOM 3418 N N . GLU B 1 102 ? 18.62420 81.41715 35.78950 1.000 13.95496 103 GLU B N 1
ATOM 3419 C CA . GLU B 1 102 ? 17.17758 81.24393 35.63465 1.000 14.35564 103 GLU B CA 1
ATOM 3420 C C . GLU B 1 102 ? 16.63962 82.46424 34.88750 1.000 13.00632 103 GLU B C 1
ATOM 3421 O O . GLU B 1 102 ? 16.41022 83.53706 35.47007 1.000 16.26232 103 GLU B O 1
ATOM 3433 N N . VAL B 1 103 ? 16.47201 82.29647 33.57810 1.000 12.89441 104 VAL B N 1
ATOM 3434 C CA . VAL B 1 103 ? 16.11100 83.40403 32.69627 1.000 11.27987 104 VAL B CA 1
ATOM 3435 C C . VAL B 1 103 ? 14.60600 83.49130 32.52017 1.000 12.93016 104 VAL B C 1
ATOM 3436 O O . VAL B 1 103 ? 14.01557 84.55847 32.68262 1.000 14.72887 104 VAL B O 1
ATOM 3449 N N . HIS B 1 104 ? 13.98725 82.37831 32.18052 1.000 14.61212 105 HIS B N 1
ATOM 3450 C CA . HIS B 1 104 ? 12.53261 82.32190 32.11528 1.000 9.43265 105 HIS B CA 1
ATOM 3451 C C . HIS B 1 104 ? 11.97581 82.34793 33.53681 1.000 17.95194 105 HIS B C 1
ATOM 3452 O O . HIS B 1 104 ? 12.36602 81.52985 34.37242 1.000 23.51377 105 HIS B O 1
ATOM 3466 N N . ALA B 1 105 ? 11.03001 83.23784 33.78315 1.000 16.94378 106 ALA B N 1
ATOM 3467 C CA . ALA B 1 105 ? 10.34541 83.26486 35.07288 1.000 21.67705 106 ALA B CA 1
ATOM 3468 C C . ALA B 1 105 ? 9.03708 82.48094 35.02542 1.000 47.58521 106 ALA B C 1
ATOM 3469 O O . ALA B 1 105 ? 8.32627 82.50786 34.01209 1.000 49.81923 106 ALA B O 1
ATOM 3476 N N . VAL B 1 106 ? 8.70739 81.81928 36.13907 1.000 79.01311 107 VAL B N 1
ATOM 3477 C CA . VAL B 1 106 ? 7.45489 81.07992 36.23458 1.000 103.74354 107 VAL B CA 1
ATOM 3478 C C . VAL B 1 106 ? 6.27984 82.02549 36.02576 1.000 105.94623 107 VAL B C 1
ATOM 3479 O O . VAL B 1 106 ? 6.20554 83.10154 36.63643 1.000 73.30252 107 VAL B O 1
ATOM 3492 N N . LYS B 1 107 ? 5.34336 81.61402 35.17255 1.000 45.48213 108 LYS B N 1
ATOM 3493 C CA . LYS B 1 107 ? 4.16334 82.41377 34.86777 1.000 103.31011 108 LYS B CA 1
ATOM 3494 C C . LYS B 1 107 ? 2.89868 81.66728 35.28095 1.000 52.63558 108 LYS B C 1
ATOM 3495 O O . LYS B 1 107 ? 1.89635 82.27892 35.65071 1.000 89.25586 108 LYS B O 1
#

Radius of gyration: 18.33 Å; Cα contacts (8 Å, |Δi|>4): 241; chains: 2; bounding box: 48×48×42 Å

Solvent-accessible surface area: 12156 Å² total; per-residue (Å²): 86,194,56,73,67,40,29,124,122,6,25,92,71,3,44,42,26,6,121,60,3,58,67,60,7,92,146,32,81,113,98,52,50,43,135,43,0,53,55,33,4,40,76,28,14,140,166,17,40,61,61,0,86,90,122,0,79,89,2,28,87,90,0,58,8,1,58,51,0,0,92,24,6,0,82,112,22,44,106,141,76,45,25,113,17,1,18,84,12,0,20,12,1,6,76,10,29,48,44,54,62,71,0,84,69,70,187,181,134,207,91,80,68,68,49,93,93,2,26,119,64,0,62,64,12,0,104,64,3,46,71,64,6,82,149,34,82,108,84,66,40,57,160,33,2,78,66,39,4,32,105,17,12,129,141,8,44,59,50,0,90,89,112,10,81,150,0,29,85,75,1,61,10,0,61,51,0,0,116,24,8,1,86,105,23,43,101,118,75,42,19,107,19,8,10,87,12,0,14,13,0,9,56,12,31,47,46,55,63,85,1,74,54,136,233

InterPro domains:
  IPR002914 Pollen allergen Poa p IX/Phl p VI [PF01620] (17-130)
  IPR035506 Pollen allergen/Uncharacterized protein Os [G3DSA:1.20.120.320] (22-132)
  IPR035506 Pollen allergen/Uncharacterized protein Os [SSF81736] (26-128)

B-factor: mean 30.03, std 19.78, range [4.46, 205.87]

Foldseek 3Di:
DVQLVVLVVLLVQLVVQLVVLQVQLVPPPLLCNVVSSVVSSVVSNVVSLVVCVVRHVVCNVLLVVLVCQLCVQLVPDDSSCNVVSNVLSSQLSSCVVNVNPCRHDDDD/DDDDAPLNVLLVQLVVQLVVLQVQQVPPPLLCSVVSSCVSNVVSVVVSLVVCVVRPVVCNVLLVVLQCQLVVQLVPDDSSCSVVSNSLSSQLSSCVVVVNPCRDDDD

Nearest PDB structures (foldseek):
  6trk-assembly2_B  TM=1.009E+00  e=1.978E-14  Phleum pratense
  1nlx-assembly1_A  TM=9.741E-01  e=4.267E-12  Phleum pratense
  6trk-assembly2_B  TM=9.580E-01  e=5.336E-13  Phleum pratense
  1nlx-assembly1_A  TM=1.002E+00  e=3.172E-12  Phleum pratense
  5tud-assembly2_D  TM=4.365E-01  e=9.441E+00  Homo sapiens

Organism: Phleum pratense (NCBI:txid15957)